Protein AF-A0A1I8FWG9-F1 (afdb_monomer_lite)

pLDDT: mean 78.55, std 21.52, range [32.19, 98.25]

InterPro domains:
  IPR000047 Helix-turn-helix motif [PR00031] (34-43)
  IPR000047 Helix-turn-helix motif [PR00031] (43-59)
  IPR001356 Homeodomain [PF00046] (6-62)
  IPR001356 Homeodomain [PF00046] (114-170)
  IPR001356 Homeodomain [PS50071] (3-63)
  IPR001356 Homeodomain [PS50071] (111-171)
  IPR001356 Homeodomain [SM00389] (5-67)
  IPR001356 Homeodomain [SM00389] (113-175)
  IPR001356 Homeodomain [cd00086] (6-64)
  IPR001356 Homeodomain [cd00086] (114-172)
  IPR009057 Homedomain-like superfamily [SSF46689] (4-65)
  IPR009057 Homedomain-like superfamily [SSF46689] (99-173)
  IPR017970 Homeobox, conserved site [PS00027] (38-61)
  IPR017970 Homeobox, conserved site [PS00027] (146-169)
  IPR020479 Homeodomain, metazoa [PR00024] (27-38)
  IPR020479 Homeodomain, metazoa [PR00024] (42-52)
  IPR020479 Homeodomain, metazoa [PR00024] (52-61)

Foldseek 3Di:
DDPPPDPPDDDADPVLVVVLVVVCVVPLDDDDVVLVVSCVVRVHDSVVSVVCSVVVVVVVVVVVVVVVVVVVVVVVVVPPPDPDDDPDDDDDPPPDDPPDDDDPPDPDPPDPPPPPDDDADPVLVVVLVVVCVVPLDDDDVVLVVSCVVRVHDSVVSVVVSVVVVVVVVVVVVVVVVVVVVVVVVVVVVVPD

Secondary structure (DSSP, 8-state):
---------PPPPHHHHHHHHHHHHH-SS--HHHHHHHHHHTT--HHHHHHHHHHHHHHHHHHHHHHHHHHHHHHHHT-SS-----------------SS---------SS------PPPPHHHHHHHHHHHHH-SS--HHHHHHHHHHTT--HHHHHHHHHHHHHHHHHHHHHHHHHHHHHHHHHHSTT--

Sequence (192 aa):
DLGASKRVRTAYTNAQLVELEKEFHFNRYLCRPRRIELASSLNLTERQIKIWFQNRRMKFKKDQKVRDTELQARRMAMGSDLIKEAQLPDQGAQHLLDYGVGSTLCNHDLGASKRVRTAYTNAQLVELEKEFHFNRYLCRPRRIELASSLNLTERQIKIWFQNRRMKFKKDQKVRDTELQARRMAMGSDLIK

Structure (mmCIF, N/CA/C/O backbone):
data_AF-A0A1I8FWG9-F1
#
_entry.id   AF-A0A1I8FWG9-F1
#
loop_
_atom_site.group_PDB
_atom_site.id
_atom_site.type_symbol
_atom_site.label_atom_id
_atom_site.label_alt_id
_atom_site.label_comp_id
_atom_site.label_asym_id
_atom_site.label_entity_id
_atom_site.label_seq_id
_atom_site.pdbx_PDB_ins_code
_atom_site.Cartn_x
_atom_site.Cartn_y
_atom_site.Cartn_z
_atom_site.occupancy
_atom_site.B_iso_or_equiv
_atom_site.auth_seq_id
_atom_site.auth_comp_id
_atom_site.auth_asym_id
_atom_site.auth_atom_id
_atom_site.pdbx_PDB_model_num
ATOM 1 N N . ASP A 1 1 ? -13.706 -22.586 7.557 1.00 48.50 1 ASP A N 1
ATOM 2 C CA . ASP A 1 1 ? -12.346 -22.340 7.051 1.00 48.50 1 ASP A CA 1
ATOM 3 C C . ASP A 1 1 ? -12.437 -21.971 5.572 1.00 48.50 1 ASP A C 1
ATOM 5 O O . ASP A 1 1 ? -12.902 -22.779 4.785 1.00 48.50 1 ASP A O 1
ATOM 9 N N . LEU A 1 2 ? -12.127 -20.723 5.206 1.00 49.03 2 LEU A N 1
ATOM 10 C CA . LEU A 1 2 ? -12.025 -20.280 3.809 1.00 49.03 2 LEU A CA 1
ATOM 11 C C . LEU A 1 2 ? -10.629 -19.686 3.644 1.00 49.03 2 LEU A C 1
ATOM 13 O O . LEU A 1 2 ? -10.395 -18.496 3.888 1.00 49.03 2 LEU A O 1
ATOM 17 N N . GLY A 1 3 ? -9.689 -20.568 3.306 1.00 41.19 3 GLY A N 1
ATOM 18 C CA . GLY A 1 3 ? -8.298 -20.247 3.043 1.00 41.19 3 GLY A CA 1
ATOM 19 C C . GLY A 1 3 ? -8.193 -19.081 2.068 1.00 41.19 3 GLY A C 1
ATOM 20 O O . GLY A 1 3 ? -8.638 -19.149 0.924 1.00 41.19 3 GLY A O 1
ATOM 21 N N . ALA A 1 4 ? -7.602 -17.978 2.526 1.00 55.78 4 ALA A N 1
ATOM 22 C CA . ALA A 1 4 ? -7.292 -16.847 1.669 1.00 55.78 4 ALA A CA 1
ATOM 23 C C . ALA A 1 4 ? -6.264 -17.302 0.626 1.00 55.78 4 ALA A C 1
ATOM 25 O O . ALA A 1 4 ? -5.060 -17.280 0.892 1.00 55.78 4 ALA A O 1
ATOM 26 N N . SER A 1 5 ? -6.748 -17.719 -0.545 1.00 51.34 5 SER A N 1
ATOM 27 C CA . SER A 1 5 ? -5.913 -18.111 -1.674 1.00 51.34 5 SER A CA 1
ATOM 28 C C . SER A 1 5 ? -4.942 -16.966 -1.971 1.00 51.34 5 SER A C 1
ATOM 30 O O . SER A 1 5 ? -5.337 -15.851 -2.341 1.00 51.34 5 SER A O 1
ATOM 32 N N . LYS A 1 6 ? -3.653 -17.189 -1.678 1.00 54.31 6 LYS A N 1
ATOM 33 C CA . LYS A 1 6 ? -2.593 -16.229 -1.991 1.00 54.31 6 LYS A CA 1
ATOM 34 C C . LYS A 1 6 ? -2.652 -16.058 -3.500 1.00 54.31 6 LYS A C 1
ATOM 36 O O . LYS A 1 6 ? -2.412 -17.020 -4.218 1.00 54.31 6 LYS A O 1
ATOM 41 N N . ARG A 1 7 ? -2.991 -14.854 -3.975 1.00 62.62 7 ARG A N 1
ATOM 42 C CA . ARG A 1 7 ? -3.004 -14.563 -5.415 1.00 62.62 7 ARG A CA 1
ATOM 43 C C . ARG A 1 7 ? -1.689 -15.051 -6.011 1.00 62.62 7 ARG A C 1
ATOM 45 O O . ARG A 1 7 ? -0.631 -14.555 -5.609 1.00 62.62 7 ARG A O 1
ATOM 52 N N . VAL A 1 8 ? -1.781 -16.024 -6.912 1.00 68.38 8 VAL A N 1
ATOM 53 C CA . VAL A 1 8 ? -0.635 -16.557 -7.644 1.00 68.38 8 VAL A CA 1
ATOM 54 C C . VAL A 1 8 ? 0.042 -15.372 -8.318 1.00 68.38 8 VAL A C 1
ATOM 56 O O . VAL A 1 8 ? -0.607 -14.560 -8.983 1.00 68.38 8 VAL A O 1
ATOM 59 N N . ARG A 1 9 ? 1.336 -15.197 -8.050 1.00 72.94 9 ARG A N 1
ATOM 60 C CA . ARG A 1 9 ? 2.107 -14.151 -8.713 1.00 72.94 9 ARG A CA 1
ATOM 61 C C . ARG A 1 9 ? 2.379 -14.622 -10.129 1.00 72.94 9 ARG A C 1
ATOM 63 O O . ARG A 1 9 ? 3.121 -15.576 -10.316 1.00 72.94 9 ARG A O 1
ATOM 70 N N . THR A 1 10 ? 1.812 -13.933 -11.103 1.00 80.12 10 THR A N 1
ATOM 71 C CA . THR A 1 10 ? 2.226 -14.079 -12.496 1.00 80.12 10 THR A CA 1
ATOM 72 C C . THR A 1 10 ? 3.610 -13.453 -12.650 1.00 80.12 10 THR A C 1
ATOM 74 O O . THR A 1 10 ? 3.797 -12.286 -12.289 1.00 80.12 10 THR A O 1
ATOM 77 N N . ALA A 1 11 ? 4.581 -14.229 -13.126 1.00 88.75 11 ALA A N 1
ATOM 78 C CA . ALA A 1 11 ? 5.888 -13.709 -13.509 1.00 88.75 11 ALA A CA 1
ATOM 79 C C . ALA A 1 11 ? 5.778 -13.029 -14.880 1.00 88.75 11 ALA A C 1
ATOM 81 O O . ALA A 1 11 ? 5.086 -13.535 -15.761 1.00 88.75 11 ALA A O 1
ATOM 82 N N . TYR A 1 12 ? 6.438 -11.884 -15.046 1.00 94.88 12 TYR A N 1
ATOM 83 C CA . TYR A 1 12 ? 6.590 -11.268 -16.362 1.00 94.88 12 TYR A CA 1
ATOM 84 C C . TYR A 1 12 ? 7.692 -11.992 -17.135 1.00 94.88 12 TYR A C 1
ATOM 86 O O . TYR A 1 12 ? 8.679 -12.423 -16.535 1.00 94.88 12 TYR A O 1
ATOM 94 N N . THR A 1 13 ? 7.534 -12.115 -18.449 1.00 96.62 13 THR A N 1
ATOM 95 C CA . THR A 1 13 ? 8.587 -12.652 -19.317 1.00 96.62 13 THR A CA 1
ATOM 96 C C . THR A 1 13 ? 9.767 -11.681 -19.393 1.00 96.62 13 THR A C 1
ATOM 98 O O . THR A 1 13 ? 9.627 -10.487 -19.117 1.00 96.62 13 THR A O 1
ATOM 101 N N . ASN A 1 14 ? 10.939 -12.167 -19.812 1.00 96.31 14 ASN A N 1
ATOM 102 C CA . ASN A 1 14 ? 12.102 -11.299 -20.022 1.00 96.31 14 ASN A CA 1
ATOM 103 C C . ASN A 1 14 ? 11.812 -10.197 -21.055 1.00 96.31 14 ASN A C 1
ATOM 105 O O . ASN A 1 14 ? 12.144 -9.043 -20.809 1.00 96.31 14 ASN A O 1
ATOM 109 N N . ALA A 1 15 ? 11.114 -10.523 -22.149 1.00 96.31 15 ALA A N 1
ATOM 110 C CA . ALA A 1 15 ? 10.711 -9.544 -23.161 1.00 96.31 15 ALA A CA 1
ATOM 111 C C . ALA A 1 15 ? 9.811 -8.441 -22.573 1.00 96.31 15 ALA A C 1
ATOM 113 O O . ALA A 1 15 ? 10.064 -7.257 -22.782 1.00 96.31 15 ALA A O 1
ATOM 114 N N . GLN A 1 16 ? 8.817 -8.815 -21.757 1.00 96.75 16 GLN A N 1
ATOM 115 C CA . GLN A 1 16 ? 7.963 -7.844 -21.066 1.00 96.75 16 GLN A CA 1
ATOM 116 C C . GLN A 1 16 ? 8.773 -6.936 -20.134 1.00 96.75 16 GLN A C 1
ATOM 118 O O . GLN A 1 16 ? 8.528 -5.734 -20.084 1.00 96.75 16 GLN A O 1
ATOM 123 N N . LEU A 1 17 ? 9.737 -7.487 -19.389 1.00 97.12 17 LEU A N 1
ATOM 124 C CA . LEU A 1 17 ? 10.574 -6.704 -18.476 1.00 97.12 17 LEU A CA 1
ATOM 125 C C . LEU A 1 17 ? 11.478 -5.713 -19.213 1.00 97.12 17 LEU A C 1
ATOM 127 O O . LEU A 1 17 ? 11.607 -4.580 -18.755 1.00 97.12 17 LEU A O 1
ATOM 131 N N . VAL A 1 18 ? 12.073 -6.122 -20.335 1.00 97.25 18 VAL A N 1
ATOM 132 C CA . VAL A 1 18 ? 12.931 -5.255 -21.153 1.00 97.25 18 VAL A CA 1
ATOM 133 C C . VAL A 1 18 ? 12.147 -4.047 -21.659 1.00 97.25 18 VAL A C 1
ATOM 135 O O . VAL A 1 18 ? 12.576 -2.915 -21.440 1.00 97.25 18 VAL A O 1
ATOM 138 N N . GLU A 1 19 ? 10.969 -4.260 -22.246 1.00 97.56 19 GLU A N 1
ATOM 139 C CA . GLU A 1 19 ? 10.139 -3.158 -22.749 1.00 97.56 19 GLU A CA 1
ATOM 140 C C . GLU A 1 19 ? 9.630 -2.251 -21.618 1.00 97.56 19 GLU A C 1
ATOM 142 O O . GLU A 1 19 ? 9.648 -1.026 -21.738 1.00 97.56 19 GLU A O 1
ATOM 147 N N . LEU A 1 20 ? 9.249 -2.821 -20.469 1.00 97.19 20 LEU A N 1
ATOM 148 C CA . LEU A 1 20 ? 8.847 -2.037 -19.297 1.00 97.19 20 LEU A CA 1
ATOM 149 C C . LEU A 1 20 ? 9.990 -1.172 -18.746 1.00 97.19 20 LEU A C 1
ATOM 151 O O . LEU A 1 20 ? 9.759 -0.020 -18.372 1.00 97.19 20 LEU A O 1
ATOM 155 N N . GLU A 1 21 ? 11.217 -1.699 -18.681 1.00 97.81 21 GLU A N 1
ATOM 156 C CA . GLU A 1 21 ? 12.388 -0.917 -18.275 1.00 97.81 21 GLU A CA 1
ATOM 157 C C . GLU A 1 21 ? 12.715 0.156 -19.314 1.00 97.81 21 GLU A C 1
ATOM 159 O O . GLU A 1 21 ? 12.942 1.299 -18.925 1.00 97.81 21 GLU A O 1
ATOM 164 N N . LYS A 1 22 ? 12.687 -0.157 -20.614 1.00 96.62 22 LYS A N 1
ATOM 165 C CA . LYS A 1 22 ? 12.913 0.820 -21.691 1.00 96.62 22 LYS A CA 1
ATOM 166 C C . LYS A 1 22 ? 11.966 2.015 -21.567 1.00 96.62 22 LYS A C 1
ATOM 168 O O . LYS A 1 22 ? 12.417 3.159 -21.513 1.00 96.62 22 LYS A O 1
ATOM 173 N N . GLU A 1 23 ? 10.673 1.754 -21.406 1.00 97.31 23 GLU A N 1
ATOM 174 C CA . GLU A 1 23 ? 9.670 2.800 -21.188 1.00 97.31 23 GLU A CA 1
ATOM 175 C C . GLU A 1 23 ? 9.888 3.576 -19.891 1.00 97.31 23 GLU A C 1
ATOM 177 O O . GLU A 1 23 ? 9.691 4.786 -19.853 1.00 97.31 23 GLU A O 1
ATOM 182 N N . PHE A 1 24 ? 10.315 2.910 -18.817 1.00 97.12 24 PHE A N 1
ATOM 183 C CA . PHE A 1 24 ? 10.604 3.579 -17.550 1.00 97.12 24 PHE A CA 1
ATOM 184 C C . PHE A 1 24 ? 11.782 4.553 -17.641 1.00 97.12 24 PHE A C 1
ATOM 186 O O . PHE A 1 24 ? 11.757 5.603 -16.992 1.00 97.12 24 PHE A O 1
ATOM 193 N N . HIS A 1 25 ? 12.806 4.208 -18.424 1.00 95.44 25 HIS A N 1
ATOM 194 C CA . HIS A 1 25 ? 13.936 5.097 -18.689 1.00 95.44 25 HIS A CA 1
ATOM 195 C C . HIS A 1 25 ? 13.508 6.293 -19.539 1.00 95.44 25 HIS A C 1
ATOM 197 O O . HIS A 1 25 ? 13.906 7.412 -19.219 1.00 95.44 25 HIS A O 1
ATOM 203 N N . PHE A 1 26 ? 12.660 6.066 -20.548 1.00 95.88 26 PHE A N 1
ATOM 204 C CA . PHE A 1 26 ? 12.084 7.133 -21.367 1.00 95.88 26 PHE A CA 1
ATOM 205 C C . PHE A 1 26 ? 11.213 8.083 -20.534 1.00 95.88 26 PHE A C 1
ATOM 207 O O . PHE A 1 26 ? 11.419 9.294 -20.540 1.00 95.88 26 PHE A O 1
ATOM 214 N N . ASN A 1 27 ? 10.268 7.543 -19.759 1.00 93.19 27 ASN A N 1
ATOM 215 C CA . ASN A 1 27 ? 9.435 8.317 -18.851 1.00 93.19 27 ASN A CA 1
ATOM 216 C C . ASN A 1 27 ? 9.066 7.520 -17.589 1.00 93.19 27 ASN A C 1
ATOM 218 O O . ASN A 1 27 ? 8.289 6.564 -17.604 1.00 93.19 27 ASN A O 1
ATOM 222 N N . ARG A 1 28 ? 9.544 7.994 -16.433 1.00 94.06 28 ARG A N 1
ATOM 223 C CA . ARG A 1 28 ? 9.305 7.369 -15.118 1.00 94.06 28 ARG A CA 1
ATOM 224 C C . ARG A 1 28 ? 7.825 7.412 -14.687 1.00 94.06 28 ARG A C 1
ATOM 226 O O . ARG A 1 28 ? 7.433 6.700 -13.748 1.00 94.06 28 ARG A O 1
ATOM 233 N N . TYR A 1 29 ? 6.994 8.222 -15.349 1.00 94.75 29 TYR A N 1
ATOM 234 C CA . TYR A 1 29 ? 5.567 8.407 -15.082 1.00 94.75 29 TYR A CA 1
ATOM 235 C C . TYR A 1 29 ? 4.722 8.248 -16.352 1.00 94.75 29 TYR A C 1
ATOM 237 O O . TYR A 1 29 ? 4.708 9.105 -17.223 1.00 94.75 29 TYR A O 1
ATOM 245 N N . LEU A 1 30 ? 3.937 7.174 -16.427 1.00 91.62 30 LEU A N 1
ATOM 246 C CA . LEU A 1 30 ? 3.054 6.940 -17.571 1.00 91.62 30 LEU A CA 1
ATOM 247 C C . LEU A 1 30 ? 1.755 7.749 -17.514 1.00 91.62 30 LEU A C 1
ATOM 249 O O . LEU A 1 30 ? 1.041 7.713 -16.504 1.00 91.62 30 LEU A O 1
ATOM 253 N N . CYS A 1 31 ? 1.392 8.346 -18.650 1.00 90.50 31 CYS A N 1
ATOM 254 C CA . CYS A 1 31 ? 0.055 8.873 -18.914 1.00 90.50 31 CYS A CA 1
ATOM 255 C C . CYS A 1 31 ? -0.941 7.751 -19.286 1.00 90.50 31 CYS A C 1
ATOM 257 O O . CYS A 1 31 ? -0.572 6.592 -19.508 1.00 90.50 31 CYS A O 1
ATOM 259 N N . ARG A 1 32 ? -2.242 8.079 -19.311 1.00 88.56 32 ARG A N 1
ATOM 260 C CA . ARG A 1 32 ? -3.330 7.119 -19.577 1.00 88.56 32 ARG A CA 1
ATOM 261 C C . ARG A 1 32 ? -3.249 6.476 -20.972 1.00 88.56 32 ARG A C 1
ATOM 263 O O . ARG A 1 32 ? -3.344 5.248 -20.988 1.00 88.56 32 ARG A O 1
ATOM 270 N N . PRO A 1 33 ? -3.075 7.222 -22.082 1.00 93.00 33 PRO A N 1
ATOM 271 C CA . PRO A 1 33 ? -3.010 6.634 -23.423 1.00 93.00 33 PRO A CA 1
ATOM 272 C C . PRO A 1 33 ? -1.814 5.697 -23.580 1.00 93.00 33 PRO A C 1
ATOM 274 O O . PRO A 1 33 ? -1.994 4.524 -23.895 1.00 93.00 33 PRO A O 1
ATOM 277 N N . ARG A 1 34 ? -0.614 6.145 -23.182 1.00 94.38 34 ARG A N 1
ATOM 278 C CA . ARG A 1 34 ? 0.597 5.315 -23.258 1.00 94.38 34 ARG A CA 1
ATOM 279 C C . ARG A 1 34 ? 0.483 4.025 -22.447 1.00 94.38 34 ARG A C 1
ATOM 281 O O . ARG A 1 34 ? 0.976 2.976 -22.847 1.00 94.38 34 ARG A O 1
ATOM 288 N N . ARG A 1 35 ? -0.215 4.069 -21.308 1.00 96.69 35 ARG A N 1
ATOM 289 C CA . ARG A 1 35 ? -0.495 2.865 -20.516 1.00 96.69 35 ARG A CA 1
ATOM 290 C C . ARG A 1 35 ? -1.392 1.861 -21.251 1.00 96.69 35 ARG A C 1
ATOM 292 O O . ARG A 1 35 ? -1.217 0.670 -21.016 1.00 96.69 35 ARG A O 1
ATOM 299 N N . ILE A 1 36 ? -2.341 2.315 -22.078 1.00 95.38 36 ILE A N 1
ATOM 300 C CA . ILE A 1 36 ? -3.168 1.429 -22.923 1.00 95.38 36 ILE A CA 1
ATOM 301 C C . ILE A 1 36 ? -2.280 0.745 -23.945 1.00 95.38 36 ILE A C 1
ATOM 303 O O . ILE A 1 36 ? -2.302 -0.473 -24.040 1.00 95.38 36 ILE A O 1
ATOM 307 N N . GLU A 1 37 ? -1.476 1.525 -24.663 1.00 96.94 37 GLU A N 1
ATOM 308 C CA . GLU A 1 37 ? -0.601 1.014 -25.718 1.00 96.94 37 GLU A CA 1
ATOM 309 C C . GLU A 1 37 ? 0.333 -0.076 -25.187 1.00 96.94 37 GLU A C 1
ATOM 311 O O . GLU A 1 37 ? 0.385 -1.166 -25.750 1.00 96.94 37 GLU A O 1
ATOM 316 N N . LEU A 1 38 ? 0.989 0.174 -24.047 1.00 96.31 38 LEU A N 1
ATOM 317 C CA . LEU A 1 38 ? 1.872 -0.804 -23.406 1.00 96.31 38 LEU A CA 1
ATOM 318 C C . LEU A 1 38 ? 1.135 -2.026 -22.860 1.00 96.31 38 LEU A C 1
ATOM 320 O O . LEU A 1 38 ? 1.681 -3.125 -22.846 1.00 96.31 38 LEU A O 1
ATOM 324 N N . ALA A 1 39 ? -0.092 -1.849 -22.373 1.00 97.00 39 ALA A N 1
ATOM 325 C CA . ALA A 1 39 ? -0.916 -2.967 -21.930 1.00 97.00 39 ALA A CA 1
ATOM 326 C C . ALA A 1 39 ? -1.230 -3.901 -23.110 1.00 97.00 39 ALA A C 1
ATOM 328 O O . ALA A 1 39 ? -1.021 -5.111 -23.011 1.00 97.00 39 ALA A O 1
ATOM 329 N N . SER A 1 40 ? -1.653 -3.326 -24.237 1.00 97.00 40 SER A N 1
ATOM 330 C CA . SER A 1 40 ? -1.955 -4.065 -25.460 1.00 97.00 40 SER A CA 1
ATOM 331 C C . SER A 1 40 ? -0.715 -4.744 -26.044 1.00 97.00 40 SER A C 1
ATOM 333 O O . SER A 1 40 ? -0.766 -5.941 -26.316 1.00 97.00 40 SER A O 1
ATOM 335 N N . SER A 1 41 ? 0.405 -4.025 -26.187 1.00 97.06 41 SER A N 1
ATOM 336 C CA . SER A 1 41 ? 1.619 -4.562 -26.819 1.00 97.06 41 SER A CA 1
ATOM 337 C C . SER A 1 41 ? 2.306 -5.655 -26.000 1.00 97.06 41 SER A C 1
ATOM 339 O O . SER A 1 41 ? 2.919 -6.552 -26.569 1.00 97.06 41 SER A O 1
ATOM 341 N N . LEU A 1 42 ? 2.199 -5.602 -24.668 1.00 96.44 42 LEU A N 1
ATOM 342 C CA . LEU A 1 42 ? 2.829 -6.573 -23.770 1.00 96.44 42 LEU A CA 1
ATOM 343 C C . LEU A 1 42 ? 1.882 -7.692 -23.326 1.00 96.44 42 LEU A C 1
ATOM 345 O O . LEU A 1 42 ? 2.286 -8.533 -22.518 1.00 96.44 42 LEU A O 1
ATOM 349 N N . ASN A 1 43 ? 0.631 -7.693 -23.801 1.00 96.69 43 ASN A N 1
ATOM 350 C CA . ASN A 1 43 ? -0.438 -8.587 -23.346 1.00 96.69 43 ASN A CA 1
ATOM 351 C C . ASN A 1 43 ? -0.593 -8.583 -21.814 1.00 96.69 43 ASN A C 1
ATOM 353 O O . ASN A 1 43 ? -0.735 -9.621 -21.164 1.00 96.69 43 ASN A O 1
ATOM 357 N N . LEU A 1 44 ? -0.555 -7.391 -21.220 1.00 95.12 44 LEU A N 1
ATOM 358 C CA . LEU A 1 44 ? -0.740 -7.166 -19.791 1.00 95.12 44 LEU A CA 1
ATOM 359 C C . LEU A 1 44 ? -1.966 -6.293 -19.557 1.00 95.12 44 LEU A C 1
ATOM 361 O O . LEU A 1 44 ? -2.334 -5.456 -20.368 1.00 95.12 44 LEU A O 1
ATOM 365 N N . THR A 1 45 ? -2.586 -6.415 -18.390 1.00 95.50 45 THR A N 1
ATOM 366 C CA . THR A 1 45 ? -3.623 -5.460 -17.994 1.00 95.50 45 THR A CA 1
ATOM 367 C C . THR A 1 45 ? -2.997 -4.103 -17.679 1.00 95.50 45 THR A C 1
ATOM 369 O O . THR A 1 45 ? -1.931 -4.016 -17.064 1.00 95.50 45 THR A O 1
ATOM 372 N N . GLU A 1 46 ? -3.711 -3.012 -17.951 1.00 95.00 46 GLU A N 1
ATOM 373 C CA . GLU A 1 46 ? -3.275 -1.677 -17.521 1.00 95.00 46 GLU A CA 1
ATOM 374 C C . GLU A 1 46 ? -2.960 -1.592 -16.026 1.00 95.00 46 GLU A C 1
ATOM 376 O O . GLU A 1 46 ? -2.109 -0.819 -15.580 1.00 95.00 46 GLU A O 1
ATOM 381 N N . ARG A 1 47 ? -3.680 -2.381 -15.223 1.00 92.31 47 ARG A N 1
ATOM 382 C CA . ARG A 1 47 ? -3.463 -2.476 -13.785 1.00 92.31 47 ARG A CA 1
ATOM 383 C C . ARG A 1 47 ? -2.089 -3.068 -13.478 1.00 92.31 47 ARG A C 1
ATOM 385 O O . ARG A 1 47 ? -1.435 -2.572 -12.562 1.00 92.31 47 ARG A O 1
ATOM 392 N N . GLN A 1 48 ? -1.654 -4.093 -14.211 1.00 94.75 48 GLN A N 1
ATOM 393 C CA . GLN A 1 48 ? -0.306 -4.656 -14.097 1.00 94.75 48 GLN A CA 1
ATOM 394 C C . GLN A 1 48 ? 0.752 -3.621 -14.481 1.00 94.75 48 GLN A C 1
ATOM 396 O O . GLN A 1 48 ? 1.650 -3.390 -13.673 1.00 94.75 48 GLN A O 1
ATOM 401 N N . ILE A 1 49 ? 0.583 -2.915 -15.607 1.00 96.38 49 ILE A N 1
ATOM 402 C CA . ILE A 1 49 ? 1.491 -1.832 -16.031 1.00 96.38 49 ILE A CA 1
ATOM 403 C C . ILE A 1 49 ? 1.580 -0.743 -14.951 1.00 96.38 49 ILE A C 1
ATOM 405 O O . ILE A 1 49 ? 2.663 -0.386 -14.489 1.00 96.38 49 ILE A O 1
ATOM 409 N N . LYS A 1 50 ? 0.432 -0.264 -14.453 1.00 95.06 50 LYS A N 1
ATOM 410 C CA . LYS A 1 50 ? 0.357 0.754 -13.392 1.00 95.06 50 LYS A CA 1
ATOM 411 C C . LYS A 1 50 ? 1.076 0.314 -12.116 1.00 95.06 50 LYS A C 1
ATOM 413 O O . LYS A 1 50 ? 1.814 1.101 -11.524 1.00 95.06 50 LYS A O 1
ATOM 418 N N . ILE A 1 51 ? 0.841 -0.923 -11.676 1.00 92.38 51 ILE A N 1
ATOM 419 C CA . ILE A 1 51 ? 1.471 -1.483 -10.474 1.00 92.38 51 ILE A CA 1
ATOM 420 C C . ILE A 1 51 ? 2.973 -1.655 -10.690 1.00 92.38 51 ILE A C 1
ATOM 422 O O . ILE A 1 51 ? 3.744 -1.333 -9.788 1.00 92.38 51 ILE A O 1
ATOM 426 N N . TRP A 1 52 ? 3.396 -2.126 -11.865 1.00 96.50 52 TRP A N 1
ATOM 427 C CA . TRP A 1 52 ? 4.807 -2.283 -12.190 1.00 96.50 52 TRP A CA 1
ATOM 428 C C . TRP A 1 52 ? 5.525 -0.934 -12.131 1.00 96.50 52 TRP A C 1
ATOM 430 O O . TRP A 1 52 ? 6.469 -0.806 -11.359 1.00 96.50 52 TRP A O 1
ATOM 440 N N . PHE A 1 53 ? 5.011 0.108 -12.796 1.00 97.31 53 PHE A N 1
ATOM 441 C CA . PHE A 1 53 ? 5.604 1.453 -12.763 1.00 97.31 53 PHE A CA 1
ATOM 442 C C . PHE A 1 53 ? 5.626 2.051 -11.352 1.00 97.31 53 PHE A C 1
ATOM 444 O O . PHE A 1 53 ? 6.609 2.672 -10.943 1.00 97.31 53 PHE A O 1
ATOM 451 N N . GLN A 1 54 ? 4.568 1.837 -10.563 1.00 92.31 54 GLN A N 1
ATOM 452 C CA . GLN A 1 54 ? 4.541 2.263 -9.164 1.00 92.31 54 GLN A CA 1
ATOM 453 C C . GLN A 1 54 ? 5.630 1.562 -8.341 1.00 92.31 54 GLN A C 1
ATOM 455 O O . GLN A 1 54 ? 6.385 2.222 -7.627 1.00 92.31 54 GLN A O 1
ATOM 460 N N . ASN A 1 55 ? 5.744 0.239 -8.458 1.00 94.12 55 ASN A N 1
ATOM 461 C CA . ASN A 1 55 ? 6.765 -0.541 -7.764 1.00 94.12 55 ASN A CA 1
ATOM 462 C C . ASN A 1 55 ? 8.174 -0.177 -8.245 1.00 94.12 55 ASN A C 1
ATOM 464 O O . ASN A 1 55 ? 9.093 -0.074 -7.431 1.00 94.12 55 ASN A O 1
ATOM 468 N N . ARG A 1 56 ? 8.338 0.082 -9.545 1.00 96.38 56 ARG A N 1
ATOM 469 C CA . ARG A 1 56 ? 9.612 0.441 -10.156 1.00 96.38 56 ARG A CA 1
ATOM 470 C C . ARG A 1 56 ? 10.125 1.782 -9.655 1.00 96.38 56 ARG A C 1
ATOM 472 O O . ARG A 1 56 ? 11.281 1.839 -9.242 1.00 96.38 56 ARG A O 1
ATOM 479 N N . ARG A 1 57 ? 9.271 2.814 -9.567 1.00 96.12 57 ARG A N 1
ATOM 480 C CA . ARG A 1 57 ? 9.618 4.104 -8.932 1.00 96.12 57 ARG A CA 1
ATOM 481 C C . ARG A 1 57 ? 10.037 3.935 -7.474 1.00 96.12 57 ARG A C 1
ATOM 483 O O . ARG A 1 57 ? 11.007 4.545 -7.031 1.00 96.12 57 ARG A O 1
ATOM 490 N N . MET A 1 58 ? 9.334 3.084 -6.724 1.00 88.25 58 MET A N 1
ATOM 491 C CA . MET A 1 58 ? 9.691 2.800 -5.331 1.00 88.25 58 MET A CA 1
ATOM 492 C C . MET A 1 58 ? 11.060 2.125 -5.216 1.00 88.25 58 MET A C 1
ATOM 494 O O . MET A 1 58 ? 11.839 2.503 -4.340 1.00 88.25 58 MET A O 1
ATOM 498 N N . LYS A 1 59 ? 11.358 1.161 -6.098 1.00 90.94 59 LYS A N 1
ATOM 499 C CA . LYS A 1 59 ? 12.668 0.503 -6.175 1.00 90.94 59 LYS A CA 1
ATOM 500 C C . LYS A 1 59 ? 13.754 1.502 -6.579 1.00 90.94 59 LYS A C 1
ATOM 502 O O . LYS A 1 59 ? 14.716 1.643 -5.846 1.00 90.94 59 LYS A O 1
ATOM 507 N N . PHE A 1 60 ? 13.541 2.280 -7.641 1.00 92.19 60 PHE A N 1
ATOM 508 C CA . PHE A 1 60 ? 14.473 3.312 -8.107 1.00 92.19 60 PHE A CA 1
ATOM 509 C C . PHE A 1 60 ? 14.852 4.288 -6.988 1.00 92.19 60 PHE A C 1
ATOM 511 O O . PHE A 1 60 ? 16.030 4.507 -6.735 1.00 92.19 60 PHE A O 1
ATOM 518 N N . LYS A 1 61 ? 13.864 4.798 -6.240 1.00 89.12 61 LYS A N 1
ATOM 519 C CA . LYS A 1 61 ? 14.122 5.667 -5.084 1.00 89.12 61 LYS A CA 1
ATOM 520 C C . LYS A 1 61 ? 14.915 4.965 -3.976 1.00 89.12 61 LYS A C 1
ATOM 522 O O . LYS A 1 61 ? 15.742 5.590 -3.321 1.00 89.12 61 LYS A O 1
ATOM 527 N N . LYS A 1 62 ? 14.643 3.680 -3.725 1.00 84.31 62 LYS A N 1
ATOM 528 C CA . LYS A 1 62 ? 15.381 2.896 -2.727 1.00 84.31 62 LYS A CA 1
ATOM 529 C C . LYS A 1 62 ? 16.834 2.683 -3.164 1.00 84.31 62 LYS A C 1
ATOM 531 O O . LYS A 1 62 ? 17.721 2.879 -2.346 1.00 84.31 62 LYS A O 1
ATOM 536 N N . ASP A 1 63 ? 17.050 2.325 -4.425 1.00 85.25 63 ASP A N 1
ATOM 537 C CA . ASP A 1 63 ? 18.371 2.062 -5.002 1.00 85.25 63 ASP A CA 1
A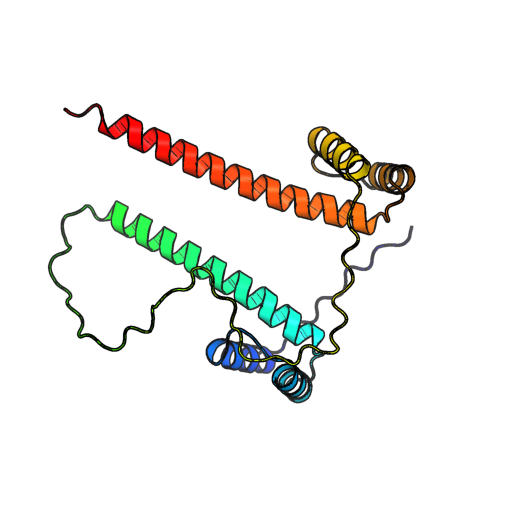TOM 538 C C . ASP A 1 63 ? 19.227 3.339 -5.050 1.00 85.25 63 ASP A C 1
ATOM 540 O O . ASP A 1 63 ? 20.430 3.270 -4.830 1.00 85.25 63 ASP A O 1
ATOM 544 N N . GLN A 1 64 ? 18.617 4.509 -5.293 1.00 79.94 64 GLN A N 1
ATOM 545 C CA . GLN A 1 64 ? 19.291 5.810 -5.156 1.00 79.94 64 GLN A CA 1
ATOM 546 C C . GLN A 1 64 ? 19.743 6.045 -3.712 1.00 79.94 64 GLN A C 1
ATOM 548 O O . GLN A 1 64 ? 20.926 6.213 -3.462 1.00 79.94 64 GLN A O 1
ATOM 553 N N . LYS A 1 65 ? 18.832 5.908 -2.736 1.00 78.38 65 LYS A N 1
ATOM 554 C CA . LYS A 1 65 ? 19.172 6.117 -1.321 1.00 78.38 65 LYS A CA 1
ATOM 555 C C . LYS A 1 65 ? 20.287 5.188 -0.824 1.00 78.38 65 LYS A C 1
ATOM 557 O O . LYS A 1 65 ? 21.096 5.599 0.003 1.00 78.38 65 LYS A O 1
ATOM 562 N N . VAL A 1 66 ? 20.302 3.931 -1.274 1.00 79.31 66 VAL A N 1
ATOM 563 C CA . VAL A 1 66 ? 21.374 2.981 -0.935 1.00 79.31 66 VAL A CA 1
ATOM 564 C C . VAL A 1 66 ? 22.701 3.450 -1.526 1.00 79.31 66 VAL A C 1
ATOM 566 O O . VAL A 1 66 ? 23.658 3.563 -0.771 1.00 79.31 66 VAL A O 1
ATOM 569 N N . ARG A 1 67 ? 22.733 3.815 -2.815 1.00 79.88 67 ARG A N 1
ATOM 570 C CA . ARG A 1 67 ? 23.938 4.357 -3.461 1.00 79.88 67 ARG A CA 1
ATOM 571 C C . ARG A 1 67 ? 24.450 5.619 -2.777 1.00 79.88 67 ARG A C 1
ATOM 573 O O . ARG A 1 67 ? 25.641 5.703 -2.518 1.00 79.88 67 ARG A O 1
ATOM 580 N N . ASP A 1 68 ? 23.572 6.550 -2.415 1.00 76.31 68 ASP A N 1
ATOM 581 C CA . ASP A 1 68 ? 23.963 7.773 -1.703 1.00 76.31 68 ASP A CA 1
ATOM 582 C C . ASP A 1 68 ? 24.592 7.447 -0.342 1.00 76.31 68 ASP A C 1
ATOM 584 O O . ASP A 1 68 ? 25.618 8.011 0.029 1.00 76.31 68 ASP A O 1
ATOM 588 N N . THR A 1 69 ? 24.013 6.482 0.382 1.00 76.56 69 THR A N 1
ATOM 589 C CA . THR A 1 69 ? 24.542 6.026 1.678 1.00 76.56 69 THR A CA 1
ATOM 590 C C . THR A 1 69 ? 25.897 5.330 1.511 1.00 76.56 69 THR A C 1
ATOM 592 O O . THR A 1 69 ? 26.807 5.565 2.298 1.00 76.56 69 THR A O 1
ATOM 595 N N . GLU A 1 70 ? 26.056 4.492 0.484 1.00 76.56 70 GLU A N 1
ATOM 596 C CA . GLU A 1 70 ? 27.315 3.805 0.172 1.00 76.56 70 GLU A CA 1
ATOM 597 C C . GLU A 1 70 ? 28.410 4.781 -0.269 1.00 76.56 70 GLU A C 1
ATOM 599 O O . GLU A 1 70 ? 29.547 4.664 0.180 1.00 76.56 70 GLU A O 1
ATOM 604 N N . LEU A 1 71 ? 28.079 5.769 -1.106 1.00 73.50 71 LEU A N 1
ATOM 605 C CA . LEU A 1 71 ? 28.995 6.834 -1.513 1.00 73.50 71 LEU A CA 1
ATOM 606 C C . LEU A 1 71 ? 29.423 7.679 -0.312 1.00 73.50 71 LEU A C 1
ATOM 608 O O . LEU A 1 71 ? 30.604 7.992 -0.171 1.00 73.50 71 LEU A O 1
ATOM 612 N N . GLN A 1 72 ? 28.489 8.003 0.584 1.00 74.50 72 GLN A N 1
ATOM 613 C CA . GLN A 1 72 ? 28.786 8.733 1.812 1.00 74.50 72 GLN A CA 1
ATOM 614 C C . GLN A 1 72 ? 29.671 7.914 2.764 1.00 74.50 72 GLN A C 1
ATOM 616 O O . GLN A 1 72 ? 30.649 8.448 3.282 1.00 74.50 72 GLN A O 1
ATOM 621 N N . ALA A 1 73 ? 29.399 6.618 2.939 1.00 74.81 73 ALA A N 1
ATOM 622 C CA . ALA A 1 73 ? 30.236 5.721 3.735 1.00 74.81 73 ALA A CA 1
ATOM 623 C C . ALA A 1 73 ? 31.645 5.563 3.136 1.00 74.81 73 ALA A C 1
ATOM 625 O O . ALA A 1 73 ? 32.629 5.622 3.867 1.00 74.81 73 ALA A O 1
ATOM 626 N N . ARG A 1 74 ? 31.761 5.437 1.806 1.00 73.12 74 ARG A N 1
ATOM 627 C CA . ARG A 1 74 ? 33.053 5.415 1.097 1.00 73.12 74 ARG A CA 1
ATOM 628 C C . ARG A 1 74 ? 33.827 6.719 1.282 1.00 73.12 74 ARG A C 1
ATOM 630 O O . ARG A 1 74 ? 35.020 6.672 1.556 1.00 73.12 74 ARG A O 1
ATOM 637 N N . ARG A 1 75 ? 33.155 7.872 1.186 1.00 71.19 75 ARG A N 1
ATOM 638 C CA . ARG A 1 75 ? 33.758 9.190 1.450 1.00 71.19 75 ARG A CA 1
ATOM 639 C C . ARG A 1 75 ? 34.254 9.306 2.895 1.00 71.19 75 ARG A C 1
ATOM 641 O O . ARG A 1 75 ? 35.318 9.864 3.115 1.00 71.19 75 ARG A O 1
ATOM 648 N N . MET A 1 76 ? 33.515 8.763 3.862 1.00 69.38 76 MET A N 1
ATOM 649 C CA . MET A 1 76 ? 33.934 8.732 5.270 1.00 69.38 76 MET A CA 1
ATOM 650 C C . MET A 1 76 ? 35.096 7.758 5.526 1.00 69.38 76 MET A C 1
ATOM 652 O O . MET A 1 76 ? 35.930 8.034 6.378 1.00 69.38 76 MET A O 1
ATOM 656 N N . 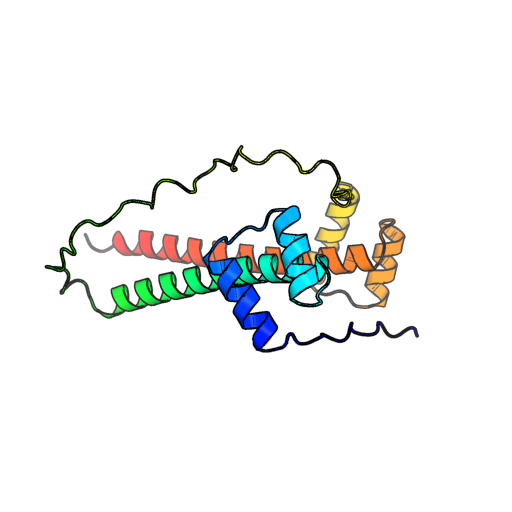ALA A 1 77 ? 35.174 6.645 4.790 1.00 70.44 77 ALA A N 1
ATOM 657 C CA . ALA A 1 77 ? 36.226 5.638 4.946 1.00 70.44 77 ALA A CA 1
ATOM 658 C C . ALA A 1 77 ? 37.578 6.041 4.324 1.00 70.44 77 ALA A C 1
ATOM 660 O O . ALA A 1 77 ? 38.606 5.520 4.740 1.00 70.44 77 ALA A O 1
ATOM 661 N N . MET A 1 78 ? 37.584 6.943 3.337 1.00 65.88 78 MET A N 1
ATOM 662 C CA . MET A 1 78 ? 38.795 7.340 2.599 1.00 65.88 78 MET A CA 1
ATOM 663 C C . MET A 1 78 ? 39.564 8.520 3.223 1.00 65.88 78 MET A C 1
ATOM 665 O O . MET A 1 78 ? 40.632 8.850 2.719 1.00 65.88 78 MET A O 1
ATOM 669 N N . GLY A 1 79 ? 39.071 9.147 4.303 1.00 52.59 79 GLY A N 1
ATOM 670 C CA . GLY A 1 79 ? 39.703 10.342 4.889 1.00 52.59 79 GLY A CA 1
ATOM 671 C C . GLY A 1 79 ? 39.686 11.558 3.942 1.00 52.59 79 GLY A C 1
ATOM 672 O O . GLY A 1 79 ? 39.463 11.438 2.741 1.00 52.59 79 GLY A O 1
ATOM 673 N N . SER A 1 80 ? 39.861 12.770 4.465 1.00 55.56 80 SER A N 1
ATOM 674 C CA . SER A 1 80 ? 39.705 14.026 3.710 1.00 55.56 80 SER A CA 1
ATOM 675 C C . SER A 1 80 ? 40.867 14.392 2.774 1.00 55.56 80 SER A C 1
ATOM 677 O O . SER A 1 80 ? 40.971 15.558 2.411 1.00 55.56 80 SER A O 1
ATOM 679 N N . ASP A 1 81 ? 41.724 13.455 2.360 1.00 50.19 81 ASP A N 1
ATOM 680 C CA . ASP A 1 81 ? 43.042 13.812 1.798 1.00 50.19 81 ASP A CA 1
ATOM 681 C C . ASP A 1 81 ? 43.238 13.537 0.301 1.00 50.19 81 ASP A C 1
ATOM 683 O O . ASP A 1 81 ? 44.359 13.594 -0.191 1.00 50.19 81 ASP A O 1
ATOM 687 N N . LEU A 1 82 ? 42.168 13.343 -0.476 1.00 50.56 82 LEU A N 1
ATOM 688 C CA . LEU A 1 82 ? 42.236 13.429 -1.945 1.00 50.56 82 LEU A CA 1
ATOM 689 C C . LEU A 1 82 ? 40.916 13.929 -2.549 1.00 50.56 82 LEU A C 1
ATOM 691 O O . LEU A 1 82 ? 40.154 13.178 -3.154 1.00 50.56 82 LEU A O 1
ATOM 695 N N . ILE A 1 83 ? 40.638 15.228 -2.415 1.00 52.78 83 ILE A N 1
ATOM 696 C CA . ILE A 1 83 ? 39.766 15.937 -3.366 1.00 52.78 83 ILE A CA 1
ATOM 697 C C . ILE A 1 83 ? 40.485 17.215 -3.811 1.00 52.78 83 ILE A C 1
ATOM 699 O O . ILE A 1 83 ? 40.137 18.327 -3.425 1.00 52.78 83 ILE A O 1
ATOM 703 N N . LYS A 1 84 ? 41.508 17.041 -4.649 1.00 51.06 84 LYS A N 1
ATOM 704 C CA . LYS A 1 84 ? 41.892 18.040 -5.646 1.00 51.06 84 LYS A CA 1
ATOM 705 C C . LYS A 1 84 ? 41.838 17.358 -7.010 1.00 51.06 84 LYS A C 1
ATOM 707 O O . LYS A 1 84 ? 42.469 16.332 -7.211 1.00 51.06 84 LYS A O 1
ATOM 712 N N . GLU A 1 85 ? 41.041 17.967 -7.881 1.00 42.12 85 GLU A N 1
ATOM 713 C CA . GLU A 1 85 ? 40.915 17.734 -9.322 1.00 42.12 85 GLU A CA 1
ATOM 714 C C . GLU A 1 85 ? 40.206 16.466 -9.821 1.00 42.12 85 GLU A C 1
ATOM 716 O O . GLU A 1 85 ? 40.784 15.407 -10.031 1.00 42.12 85 GLU A O 1
ATOM 721 N N . ALA A 1 86 ? 38.933 16.659 -10.168 1.00 40.25 86 ALA A N 1
ATOM 722 C CA . ALA A 1 86 ? 38.406 16.232 -11.461 1.00 40.25 86 ALA A CA 1
ATOM 723 C C . ALA A 1 86 ? 37.299 17.219 -11.860 1.00 40.25 86 ALA A C 1
ATOM 725 O O . ALA A 1 86 ? 36.112 16.990 -11.623 1.00 40.25 86 ALA A O 1
ATOM 726 N N . GLN A 1 87 ? 37.707 18.363 -12.413 1.00 40.09 87 GLN A N 1
ATOM 727 C CA . GLN A 1 87 ? 36.811 19.248 -13.148 1.00 40.09 87 GLN A CA 1
ATOM 728 C C . GLN A 1 87 ? 36.426 18.514 -14.441 1.00 40.09 87 GLN A C 1
ATOM 730 O O . GLN A 1 87 ? 37.169 18.522 -15.419 1.00 40.09 87 GLN A O 1
ATOM 735 N N . LEU A 1 88 ? 35.292 17.816 -14.425 1.00 35.50 88 LEU A N 1
ATOM 736 C CA . LEU A 1 88 ? 34.653 17.344 -15.651 1.00 35.50 88 LEU A CA 1
ATOM 737 C C . LEU A 1 88 ? 33.976 18.538 -16.344 1.00 35.50 88 LEU A C 1
ATOM 739 O O . LEU A 1 88 ? 33.413 19.392 -15.653 1.00 35.50 88 LEU A O 1
ATOM 743 N N . PRO A 1 89 ? 34.030 18.622 -17.684 1.00 39.34 89 PRO A N 1
ATOM 744 C CA . PRO A 1 89 ? 33.446 19.729 -18.418 1.00 39.34 89 PRO A CA 1
ATOM 745 C C . PRO A 1 89 ? 31.922 19.731 -18.279 1.00 39.34 89 PRO A C 1
ATOM 747 O O . PRO A 1 89 ? 31.256 18.700 -18.373 1.00 39.34 89 PRO A O 1
ATOM 750 N N . ASP A 1 90 ? 31.417 20.939 -18.056 1.00 46.94 90 ASP A N 1
ATOM 751 C CA . ASP A 1 90 ? 30.022 21.346 -18.068 1.00 46.94 90 ASP A CA 1
ATOM 752 C C . ASP A 1 90 ? 29.295 20.812 -19.314 1.00 46.94 90 ASP A C 1
ATOM 754 O O . ASP A 1 90 ? 29.493 21.281 -20.434 1.00 46.94 90 ASP A O 1
ATOM 758 N N . GLN A 1 91 ? 28.453 19.799 -19.112 1.00 38.62 91 GLN A N 1
ATOM 759 C CA . GLN A 1 91 ? 27.380 19.449 -20.033 1.00 38.62 91 GLN A CA 1
ATOM 760 C C . GLN A 1 91 ? 26.088 19.285 -19.237 1.00 38.62 91 GLN A C 1
ATOM 762 O O . GLN A 1 91 ? 25.782 18.223 -18.698 1.00 38.62 91 GLN A O 1
ATOM 767 N N . GLY A 1 92 ? 25.308 20.363 -19.211 1.00 32.19 92 GLY A N 1
ATOM 768 C CA . GLY A 1 92 ? 23.858 20.288 -19.092 1.00 32.19 92 GLY A CA 1
ATOM 769 C C . GLY A 1 92 ? 23.338 20.120 -17.672 1.00 32.19 92 GLY A C 1
ATOM 770 O O . GLY A 1 92 ? 22.869 19.052 -17.277 1.00 32.19 92 GLY A O 1
ATOM 771 N N . ALA A 1 93 ? 23.292 21.232 -16.943 1.00 41.31 93 ALA A N 1
ATOM 772 C CA . ALA A 1 93 ? 22.390 21.420 -15.819 1.00 41.31 93 ALA A CA 1
ATOM 773 C C . ALA A 1 93 ? 20.922 21.152 -16.231 1.00 41.31 93 ALA A C 1
ATOM 775 O O . ALA A 1 93 ? 20.195 22.048 -16.646 1.00 41.31 93 ALA A O 1
ATOM 776 N N . GLN A 1 94 ? 20.462 19.907 -16.080 1.00 38.09 94 GLN A N 1
ATOM 777 C CA . GLN A 1 94 ? 19.035 19.556 -15.986 1.00 38.09 94 GLN A CA 1
ATOM 778 C C . GLN A 1 94 ? 18.640 19.130 -14.563 1.00 38.09 94 GLN A C 1
ATOM 780 O O . GLN A 1 94 ? 17.597 18.519 -14.342 1.00 38.09 94 GLN A O 1
ATOM 785 N N . HIS A 1 95 ? 19.459 19.477 -13.569 1.00 38.75 95 HIS A N 1
ATOM 786 C CA . HIS A 1 95 ? 19.124 19.323 -12.158 1.00 38.75 95 HIS A CA 1
ATOM 787 C C . HIS A 1 95 ? 18.655 20.666 -11.581 1.00 38.75 95 HIS A C 1
ATOM 789 O O . HIS A 1 95 ? 19.344 21.287 -10.774 1.00 38.75 95 HIS A O 1
ATOM 795 N N . LEU A 1 96 ? 17.476 21.123 -12.013 1.00 35.81 96 LEU A N 1
ATOM 796 C CA . LEU A 1 96 ? 16.790 22.269 -11.420 1.00 35.81 96 LEU A CA 1
ATOM 797 C C . LEU A 1 96 ? 15.461 21.797 -10.798 1.00 35.81 96 LEU A C 1
ATOM 799 O O . LEU A 1 96 ? 14.486 21.553 -11.497 1.00 35.81 96 LEU A O 1
ATOM 803 N N . LEU A 1 97 ? 15.479 21.680 -9.465 1.00 35.94 97 LEU A N 1
ATOM 804 C CA . LEU A 1 97 ? 14.344 21.720 -8.528 1.00 35.94 97 LEU A CA 1
ATOM 805 C C . LEU A 1 97 ? 13.239 20.642 -8.666 1.00 35.94 97 LEU A C 1
ATOM 807 O O . LEU A 1 97 ? 12.194 20.881 -9.258 1.00 35.94 97 LEU A O 1
ATOM 811 N N . ASP A 1 98 ? 13.377 19.518 -7.946 1.00 34.62 98 ASP A N 1
ATOM 812 C CA . ASP A 1 98 ? 12.221 18.722 -7.469 1.00 34.62 98 ASP A CA 1
ATOM 813 C C . ASP A 1 98 ? 11.978 18.991 -5.972 1.00 34.62 98 ASP A C 1
ATOM 815 O O . ASP A 1 98 ? 11.963 18.098 -5.125 1.00 34.62 98 ASP A O 1
ATOM 819 N N . TYR A 1 99 ? 11.833 20.274 -5.637 1.00 34.69 99 TYR A N 1
ATOM 820 C CA . TYR A 1 99 ? 11.084 20.705 -4.464 1.00 34.69 99 TYR A CA 1
ATOM 821 C C . TYR A 1 99 ? 9.807 21.368 -4.976 1.00 34.69 99 TYR A C 1
ATOM 823 O O . TYR A 1 99 ? 9.806 22.528 -5.365 1.00 34.69 99 TYR A O 1
ATOM 831 N N . GLY A 1 100 ? 8.714 20.608 -4.975 1.00 41.66 100 GLY A N 1
ATOM 832 C CA . GLY A 1 100 ? 7.375 21.175 -4.858 1.00 41.66 100 GLY A CA 1
ATOM 833 C C . GLY A 1 100 ? 6.861 22.011 -6.029 1.00 41.66 100 GLY A C 1
ATOM 834 O O . GLY A 1 100 ? 6.372 23.104 -5.792 1.00 41.66 100 GLY A O 1
ATOM 835 N N . VAL A 1 101 ? 6.829 21.472 -7.251 1.00 36.84 101 VAL A N 1
ATOM 836 C CA . VAL A 1 101 ? 5.812 21.871 -8.241 1.00 36.84 101 VAL A CA 1
ATOM 837 C C . VAL A 1 101 ? 5.324 20.613 -8.950 1.00 36.84 101 VAL A C 1
ATOM 839 O O . VAL A 1 101 ? 6.002 20.026 -9.789 1.00 36.84 101 VAL A O 1
ATOM 842 N N . GLY A 1 102 ? 4.133 20.154 -8.565 1.00 36.62 102 GLY A N 1
ATOM 843 C CA . GLY A 1 102 ? 3.420 19.134 -9.317 1.00 36.62 102 GLY A CA 1
ATOM 844 C C . GLY A 1 102 ? 3.194 19.637 -10.738 1.00 36.62 102 GLY A C 1
ATOM 845 O O . GLY A 1 102 ? 2.563 20.668 -10.926 1.00 36.62 102 GLY A O 1
ATOM 846 N N . SER A 1 103 ? 3.733 18.902 -11.708 1.00 39.75 103 SER A N 1
ATOM 847 C CA . SER A 1 103 ? 3.547 19.102 -13.144 1.00 39.75 103 SER A CA 1
ATOM 848 C C . SER A 1 103 ? 2.095 19.466 -13.489 1.00 39.75 103 SER A C 1
ATOM 850 O O . SER A 1 103 ? 1.191 18.633 -13.420 1.00 39.75 103 SER A O 1
ATOM 852 N N . THR A 1 104 ? 1.893 20.725 -13.872 1.00 43.59 104 THR A N 1
ATOM 853 C CA . THR A 1 104 ? 0.624 21.312 -14.318 1.00 43.59 104 THR A CA 1
ATOM 854 C C . THR A 1 104 ? 0.408 21.165 -15.826 1.00 43.59 104 THR A C 1
ATOM 856 O O . THR A 1 104 ? -0.250 22.003 -16.425 1.00 43.59 104 THR A O 1
ATOM 859 N N . LEU A 1 105 ? 0.942 20.125 -16.479 1.00 43.94 105 LEU A N 1
ATOM 860 C CA . LEU A 1 105 ? 0.758 19.922 -17.923 1.00 43.94 105 LEU A CA 1
ATOM 861 C C . LEU A 1 105 ? 0.560 18.441 -18.270 1.00 43.94 105 LEU A C 1
ATOM 863 O O . LEU A 1 105 ? 1.427 17.776 -18.823 1.00 43.94 105 LEU A O 1
ATOM 867 N N . CYS A 1 106 ? -0.610 17.921 -17.903 1.00 38.16 106 CYS A N 1
ATOM 868 C CA . CYS A 1 106 ? -1.450 17.067 -18.756 1.00 38.16 106 CYS A CA 1
ATOM 869 C C . CYS A 1 106 ? -2.776 16.799 -18.028 1.00 38.16 106 CYS A C 1
ATOM 871 O O . CYS A 1 106 ? -3.017 15.740 -17.447 1.00 38.16 106 CYS A O 1
ATOM 873 N N . ASN A 1 107 ? -3.653 17.805 -18.049 1.00 46.28 107 ASN A N 1
ATOM 874 C CA . ASN A 1 107 ? -5.055 17.642 -17.693 1.00 46.28 107 ASN A CA 1
ATOM 875 C C . ASN A 1 107 ? -5.739 16.774 -18.753 1.00 46.28 107 ASN A C 1
ATOM 877 O O . ASN A 1 107 ? -6.146 17.284 -19.783 1.00 46.28 107 ASN A O 1
ATOM 881 N N . HIS A 1 108 ? -5.863 15.477 -18.477 1.00 41.91 108 HIS A N 1
ATOM 882 C CA . HIS A 1 108 ? -7.044 14.664 -18.788 1.00 41.91 108 HIS A CA 1
ATOM 883 C C . HIS A 1 108 ? -7.000 13.391 -17.933 1.00 41.91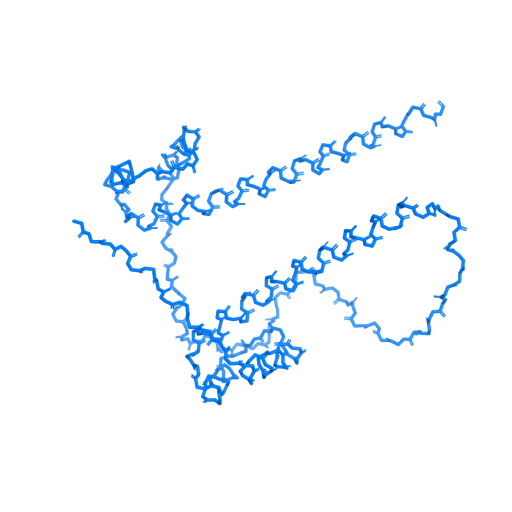 108 HIS A C 1
ATOM 885 O O . HIS A 1 108 ? -6.736 12.285 -18.398 1.00 41.91 108 HIS A O 1
ATOM 891 N N . ASP A 1 109 ? -7.271 13.569 -16.639 1.00 46.97 109 ASP A N 1
ATOM 892 C CA . ASP A 1 109 ? -7.683 12.490 -15.735 1.00 46.97 109 ASP A CA 1
ATOM 893 C C . ASP A 1 109 ? -9.170 12.693 -15.379 1.00 46.97 109 ASP A C 1
ATOM 895 O O . ASP A 1 109 ? -9.565 12.746 -14.217 1.00 46.97 109 ASP A O 1
ATOM 899 N N . LEU A 1 110 ? -10.007 12.868 -16.408 1.00 49.25 110 LEU A N 1
ATOM 900 C CA . LEU A 1 110 ? -11.460 12.736 -16.305 1.00 49.25 110 LEU A CA 1
ATOM 901 C C . LEU A 1 110 ? -11.799 11.270 -16.595 1.00 49.25 110 LEU A C 1
ATOM 903 O O . LEU A 1 110 ? -12.030 10.896 -17.739 1.00 49.25 110 LEU A O 1
ATOM 907 N N . GLY A 1 111 ? -11.761 10.410 -15.573 1.00 45.59 111 GLY A N 1
ATOM 908 C CA . GLY A 1 111 ? -12.384 9.083 -15.682 1.00 45.59 111 GLY A CA 1
ATOM 909 C C . GLY A 1 111 ? -11.670 7.908 -15.022 1.00 45.59 111 GLY A C 1
ATOM 910 O O . GLY A 1 111 ? -12.250 6.828 -14.939 1.00 45.59 111 GLY A O 1
ATOM 911 N N . ALA A 1 112 ? -10.459 8.057 -14.478 1.00 50.00 112 ALA A N 1
ATOM 912 C CA . ALA A 1 112 ? -9.992 7.059 -13.522 1.00 50.00 112 ALA A CA 1
ATOM 913 C C . ALA A 1 112 ? -10.705 7.336 -12.197 1.00 50.00 112 ALA A C 1
ATOM 915 O O . ALA A 1 112 ? -10.248 8.195 -11.446 1.00 50.00 112 ALA A O 1
ATOM 916 N N . SER A 1 113 ? -11.808 6.634 -11.896 1.00 43.91 113 SER A N 1
ATOM 917 C CA . SER A 1 113 ? -12.414 6.647 -10.557 1.00 43.91 113 SER A CA 1
ATOM 918 C C . SER A 1 113 ? -11.319 6.373 -9.527 1.00 43.91 113 SER A C 1
ATOM 920 O O . SER A 1 113 ? -10.943 5.225 -9.265 1.00 43.91 113 SER A O 1
ATOM 922 N N . LYS A 1 114 ? -10.748 7.441 -8.957 1.00 54.25 114 LYS A N 1
ATOM 923 C CA . LYS A 1 114 ? -9.866 7.356 -7.802 1.00 54.25 114 LYS A CA 1
ATOM 924 C C . LYS A 1 114 ? -10.726 6.673 -6.761 1.00 54.25 114 LYS A C 1
ATOM 926 O O . LYS A 1 114 ? -11.761 7.208 -6.380 1.00 54.25 114 LYS A O 1
ATOM 931 N N . ARG A 1 115 ? -10.349 5.450 -6.377 1.00 60.72 115 ARG A N 1
ATOM 932 C CA . ARG A 1 115 ? -11.073 4.701 -5.351 1.00 60.72 115 ARG A CA 1
ATOM 933 C C . ARG A 1 115 ? -11.270 5.647 -4.174 1.00 60.72 115 ARG A C 1
ATOM 935 O O . ARG A 1 115 ? -10.269 6.071 -3.593 1.00 60.72 115 ARG A O 1
ATOM 942 N N . VAL A 1 116 ? -12.524 5.991 -3.884 1.00 71.19 116 VAL A N 1
ATOM 943 C CA . VAL A 1 116 ? -12.852 6.917 -2.804 1.00 71.19 116 VAL A CA 1
ATOM 944 C C . VAL A 1 116 ? -12.210 6.360 -1.547 1.00 71.19 116 VAL A C 1
ATOM 946 O O . VAL A 1 116 ? -12.415 5.201 -1.171 1.00 71.19 116 VAL A O 1
ATOM 949 N N . ARG A 1 117 ? -11.311 7.151 -0.967 1.00 73.69 117 ARG A N 1
ATOM 950 C CA . ARG A 1 117 ? -10.619 6.755 0.244 1.00 73.69 117 ARG A CA 1
ATOM 951 C C . ARG A 1 117 ? -11.612 6.917 1.377 1.00 73.69 117 ARG A C 1
ATOM 953 O O . ARG A 1 117 ? -11.942 8.035 1.742 1.00 73.69 117 ARG A O 1
ATOM 960 N N . THR A 1 118 ? -12.066 5.804 1.936 1.00 80.81 118 THR A N 1
ATOM 961 C CA . THR A 1 118 ? -12.818 5.832 3.188 1.00 80.81 118 THR A CA 1
ATOM 962 C C . THR A 1 118 ? -11.914 6.415 4.273 1.00 80.81 118 THR A C 1
ATOM 964 O O . THR A 1 118 ? -10.822 5.887 4.516 1.00 80.81 118 THR A O 1
ATOM 967 N N . ALA A 1 119 ? -12.333 7.529 4.869 1.00 89.62 119 ALA A N 1
ATOM 968 C CA . ALA A 1 119 ? -11.690 8.093 6.046 1.00 89.62 119 ALA A CA 1
ATOM 969 C C . ALA A 1 119 ? -12.147 7.312 7.283 1.00 89.62 119 ALA A C 1
ATOM 971 O O . ALA A 1 119 ? -13.315 6.943 7.384 1.00 89.62 119 ALA A O 1
ATOM 972 N N . TYR A 1 120 ? -11.219 7.041 8.198 1.00 95.25 120 TYR A N 1
ATOM 973 C CA . TYR A 1 120 ? -11.569 6.508 9.512 1.00 95.25 120 TYR A CA 1
ATOM 974 C C . TYR A 1 120 ? -11.956 7.666 10.427 1.00 95.25 120 TYR A C 1
ATOM 976 O O . TYR A 1 120 ? -11.356 8.739 10.338 1.00 95.25 120 TYR A O 1
ATOM 984 N N . THR A 1 121 ? -12.935 7.453 11.299 1.00 97.12 121 THR A N 1
ATOM 985 C CA . THR A 1 121 ? -13.288 8.433 12.330 1.00 97.12 121 THR A CA 1
ATOM 986 C C . THR A 1 121 ? -12.162 8.545 13.361 1.00 97.12 121 THR A C 1
ATOM 988 O O . THR A 1 121 ? -11.351 7.628 13.517 1.00 97.12 121 THR A O 1
ATOM 991 N N . ASN A 1 122 ? -12.120 9.650 14.111 1.00 96.62 122 ASN A N 1
ATOM 992 C CA . ASN A 1 122 ? -11.142 9.809 15.192 1.00 96.62 122 ASN A CA 1
ATOM 993 C C . ASN A 1 122 ? -11.257 8.685 16.233 1.00 96.62 122 ASN A C 1
ATOM 995 O O . ASN A 1 122 ? -10.240 8.131 16.640 1.00 96.62 122 ASN A O 1
ATOM 999 N N . ALA A 1 123 ? -12.481 8.279 16.589 1.00 96.62 123 ALA A N 1
ATOM 1000 C CA . ALA A 1 123 ? -12.717 7.166 17.508 1.00 96.62 123 ALA A CA 1
ATOM 1001 C C . ALA A 1 123 ? -12.122 5.844 16.984 1.00 96.62 123 ALA A C 1
ATOM 1003 O O . ALA A 1 123 ? -11.406 5.159 17.710 1.00 96.62 123 ALA A O 1
ATOM 1004 N N . GLN A 1 124 ?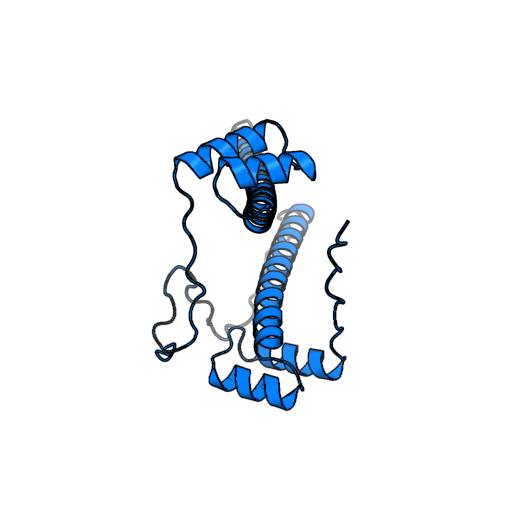 -12.330 5.525 15.699 1.00 97.38 124 GLN A N 1
ATOM 1005 C CA . GLN A 1 124 ? -11.732 4.337 15.079 1.00 97.38 124 GLN A CA 1
ATOM 1006 C C . GLN A 1 124 ? -10.201 4.380 15.121 1.00 97.38 124 GLN A C 1
ATOM 1008 O O . GLN A 1 124 ? -9.564 3.368 15.402 1.00 97.38 124 GLN A O 1
ATOM 1013 N N . LEU A 1 125 ? -9.595 5.538 14.843 1.00 97.62 125 LEU A N 1
ATOM 1014 C CA . LEU A 1 125 ? -8.139 5.696 14.881 1.00 97.62 125 LEU A CA 1
ATOM 1015 C C . LEU A 1 125 ? -7.575 5.506 16.290 1.00 97.62 125 LEU A C 1
ATOM 1017 O O . LEU A 1 125 ? -6.553 4.840 16.436 1.00 97.62 125 LEU A O 1
ATOM 1021 N N . VAL A 1 126 ? -8.241 6.055 17.308 1.00 97.81 126 VAL A N 1
ATOM 1022 C CA . VAL A 1 126 ? -7.831 5.912 18.710 1.00 97.81 126 VAL A CA 1
ATOM 1023 C C . VAL A 1 126 ? -7.819 4.443 19.121 1.00 97.81 126 VAL A C 1
ATOM 1025 O O . VAL A 1 126 ? -6.804 3.971 19.628 1.00 97.81 126 VAL A O 1
ATOM 1028 N N . GLU A 1 127 ? -8.890 3.697 18.853 1.00 98.06 127 GLU A N 1
ATOM 1029 C CA . GLU A 1 127 ? -8.961 2.274 19.210 1.00 98.06 127 GLU A CA 1
ATOM 1030 C C . GLU A 1 127 ? -7.944 1.423 18.433 1.00 98.06 127 GLU A C 1
ATOM 1032 O O . GLU A 1 127 ? -7.290 0.548 19.002 1.00 98.06 127 GLU A O 1
ATOM 1037 N N . LEU A 1 128 ? -7.724 1.722 17.148 1.00 98.12 128 LEU A N 1
ATOM 1038 C CA . LEU A 1 128 ? -6.694 1.055 16.347 1.00 98.12 128 LEU A CA 1
ATOM 1039 C C . LEU A 1 128 ? -5.276 1.326 16.869 1.00 98.12 128 LEU A C 1
ATOM 1041 O O . LEU A 1 128 ? -4.446 0.415 16.886 1.00 98.12 128 LEU A O 1
ATOM 1045 N N . GLU A 1 129 ? -4.979 2.558 17.291 1.00 98.25 129 GLU A N 1
ATOM 1046 C CA . GLU A 1 129 ? -3.695 2.889 17.911 1.00 98.25 129 GLU A CA 1
ATOM 1047 C C . GLU A 1 129 ? -3.554 2.211 19.274 1.00 98.25 129 GLU A C 1
ATOM 1049 O O . GLU A 1 129 ? -2.515 1.596 19.506 1.00 98.25 129 GLU A O 1
ATOM 1054 N N . LYS A 1 130 ? -4.567 2.253 20.150 1.00 97.94 130 LYS A N 1
ATOM 1055 C CA . LYS A 1 130 ? -4.540 1.555 21.451 1.00 97.94 130 LYS A CA 1
ATOM 1056 C C . LYS A 1 130 ? -4.191 0.081 21.275 1.00 97.94 130 LYS A C 1
ATOM 1058 O O . LYS A 1 130 ? -3.239 -0.411 21.881 1.00 97.94 130 LYS A O 1
ATOM 1063 N N . GLU A 1 131 ? -4.890 -0.591 20.368 1.00 98.12 131 GLU A N 1
ATOM 1064 C CA . GLU A 1 131 ? -4.628 -1.992 20.070 1.00 98.12 131 GLU A CA 1
ATOM 1065 C C . GLU A 1 131 ? -3.218 -2.208 19.503 1.00 98.12 131 GLU A C 1
ATOM 1067 O O . GLU A 1 131 ? -2.540 -3.162 19.870 1.00 98.12 131 GLU A O 1
ATOM 1072 N N . PHE A 1 132 ? -2.734 -1.324 18.626 1.00 98.12 132 PHE A N 1
ATOM 1073 C CA . PHE A 1 132 ? -1.383 -1.433 18.072 1.00 98.12 132 PHE A CA 1
ATOM 1074 C C . PHE A 1 132 ? -0.283 -1.293 19.130 1.00 98.12 132 PHE A C 1
ATOM 1076 O O . PHE A 1 132 ? 0.765 -1.937 19.014 1.00 98.12 132 PHE A O 1
ATOM 1083 N N . HIS A 1 133 ? -0.506 -0.447 20.139 1.00 97.12 133 HIS A N 1
ATOM 1084 C CA . HIS A 1 133 ? 0.398 -0.312 21.279 1.00 97.12 133 HIS A CA 1
ATOM 1085 C C . HIS A 1 133 ? 0.395 -1.580 22.133 1.00 97.12 133 HIS A C 1
ATOM 1087 O O . HIS A 1 133 ? 1.476 -2.036 22.507 1.00 97.12 133 HIS A O 1
ATOM 1093 N N . PHE A 1 134 ? -0.781 -2.174 22.364 1.00 97.31 134 PHE A N 1
ATOM 1094 C CA . PHE A 1 134 ? -0.918 -3.452 23.063 1.00 97.31 134 PHE A CA 1
ATOM 1095 C C . PHE A 1 134 ? -0.232 -4.596 22.301 1.00 97.31 134 PHE A C 1
ATOM 1097 O O . PHE A 1 134 ? 0.605 -5.309 22.851 1.00 97.31 134 PHE A O 1
ATOM 1104 N N . ASN A 1 135 ? -0.521 -4.744 21.005 1.00 95.38 135 ASN A N 1
ATOM 1105 C CA . ASN A 1 135 ? 0.103 -5.742 20.149 1.00 95.38 135 ASN A CA 1
ATOM 1106 C C . ASN A 1 135 ? 0.266 -5.245 18.703 1.00 95.38 135 ASN A C 1
ATOM 1108 O O . ASN A 1 135 ? -0.690 -5.021 17.965 1.00 95.38 135 ASN A O 1
ATOM 1112 N N . ARG A 1 136 ? 1.517 -5.178 18.230 1.00 96.69 136 ARG A N 1
ATOM 1113 C CA . ARG A 1 136 ? 1.862 -4.719 16.868 1.00 96.69 136 ARG A CA 1
ATOM 1114 C C . ARG A 1 136 ? 1.395 -5.683 15.759 1.00 96.69 136 ARG A C 1
ATOM 1116 O O . ARG A 1 136 ? 1.429 -5.328 14.567 1.00 96.69 136 ARG A O 1
ATOM 1123 N N . TYR A 1 137 ? 0.976 -6.898 16.120 1.00 97.38 137 TYR A N 1
ATOM 1124 C CA . TYR A 1 137 ? 0.525 -7.953 15.216 1.00 97.38 137 TYR A CA 1
ATOM 1125 C C . TYR A 1 137 ? -0.792 -8.570 15.689 1.00 97.38 137 TYR A C 1
ATOM 1127 O O . TYR A 1 137 ? -0.879 -9.136 16.766 1.00 97.38 137 TYR A O 1
ATOM 1135 N N . LEU A 1 138 ? -1.814 -8.539 14.835 1.00 95.44 138 LEU A N 1
ATOM 1136 C CA . LEU A 1 138 ? -3.112 -9.125 15.164 1.00 95.44 138 LEU A CA 1
ATOM 1137 C C . LEU A 1 138 ? -3.214 -10.594 14.762 1.00 95.44 138 LEU A C 1
ATOM 1139 O O . LEU A 1 138 ? -2.948 -10.951 13.607 1.00 95.44 138 LEU A O 1
ATOM 1143 N N . CYS A 1 139 ? -3.721 -11.410 15.686 1.00 96.12 139 CYS A N 1
ATOM 1144 C CA . CYS A 1 139 ? -4.224 -12.748 15.396 1.00 96.12 139 CYS A CA 1
ATOM 1145 C C . CYS A 1 139 ? -5.604 -12.695 14.705 1.00 96.12 139 CYS A C 1
ATOM 1147 O O . CYS A 1 139 ? -6.219 -11.636 14.545 1.00 96.12 139 CYS A O 1
ATOM 1149 N N . ARG A 1 140 ? -6.079 -13.852 14.224 1.00 95.44 140 ARG A N 1
ATOM 1150 C CA . ARG A 1 140 ? -7.359 -13.964 13.503 1.00 95.44 140 ARG A CA 1
ATOM 1151 C C . ARG A 1 140 ? -8.568 -13.587 14.376 1.00 95.44 140 ARG A C 1
ATOM 1153 O O . ARG A 1 140 ? -9.326 -12.756 13.881 1.00 95.44 140 ARG A O 1
ATOM 1160 N N . PRO A 1 141 ? -8.748 -14.128 15.599 1.00 97.06 141 PRO A N 1
ATOM 1161 C CA . PRO A 1 141 ? -9.913 -13.816 16.434 1.00 97.06 141 PRO A CA 1
ATOM 1162 C C . PRO A 1 141 ? -9.981 -12.333 16.790 1.00 97.06 141 PRO A C 1
ATOM 1164 O O . PRO A 1 141 ? -10.961 -11.667 16.469 1.00 97.06 141 PRO A O 1
ATOM 1167 N N . ARG A 1 142 ? -8.868 -11.765 17.271 1.00 97.56 142 ARG A N 1
ATOM 1168 C CA . ARG A 1 142 ? -8.813 -10.347 17.645 1.00 97.56 142 ARG A CA 1
ATOM 1169 C C . ARG A 1 142 ? -9.123 -9.403 16.482 1.00 97.56 142 ARG A C 1
ATOM 1171 O O . ARG A 1 142 ? -9.756 -8.367 16.651 1.00 97.56 142 ARG A O 1
ATOM 1178 N N . ARG A 1 143 ? -8.727 -9.773 15.260 1.00 98.06 143 ARG A N 1
ATOM 1179 C CA . ARG A 1 143 ? -9.091 -9.012 14.057 1.00 98.06 143 ARG A CA 1
ATOM 1180 C C . ARG A 1 143 ? -10.600 -9.021 13.778 1.00 98.06 143 ARG A C 1
ATOM 1182 O O . ARG A 1 143 ? -11.086 -8.025 13.254 1.00 98.06 143 ARG A O 1
ATOM 1189 N N . ILE A 1 144 ? -11.309 -10.114 14.075 1.00 97.94 144 ILE A N 1
ATOM 1190 C CA . ILE A 1 144 ? -12.778 -10.194 13.936 1.00 97.94 144 ILE A CA 1
ATOM 1191 C C . ILE A 1 144 ? -13.444 -9.267 14.947 1.00 97.94 144 ILE A C 1
ATOM 1193 O O . ILE A 1 144 ? -14.333 -8.504 14.576 1.00 97.94 144 ILE A O 1
ATOM 1197 N N . GLU A 1 145 ? -12.986 -9.304 16.197 1.00 98.00 145 GLU A N 1
ATOM 1198 C CA . GLU A 1 145 ? -13.525 -8.471 17.275 1.00 98.00 145 GLU A CA 1
ATOM 1199 C C . GLU A 1 145 ? -13.417 -6.985 16.927 1.00 98.00 145 GLU A C 1
ATOM 1201 O O . GLU A 1 145 ? -14.422 -6.282 16.923 1.00 98.00 145 GLU A O 1
ATOM 1206 N N . LEU A 1 146 ? -12.227 -6.526 16.523 1.00 97.69 146 LEU A N 1
ATOM 1207 C CA . LEU A 1 146 ? -11.998 -5.130 16.132 1.00 97.69 146 LEU A CA 1
ATOM 1208 C C . LEU A 1 146 ? -12.766 -4.725 14.874 1.00 97.69 146 LEU A C 1
ATOM 1210 O O . LEU A 1 146 ? -13.197 -3.585 14.747 1.00 97.69 146 LEU A O 1
ATOM 1214 N N . ALA A 1 147 ? -12.904 -5.636 13.910 1.00 97.88 147 ALA A N 1
ATOM 1215 C CA . ALA A 1 147 ? -13.705 -5.384 12.717 1.00 97.88 147 ALA A CA 1
ATOM 1216 C C . ALA A 1 147 ? -15.170 -5.116 13.098 1.00 97.88 147 ALA A C 1
ATOM 1218 O O . ALA A 1 147 ? -15.769 -4.152 12.622 1.00 97.88 147 ALA A O 1
ATOM 1219 N N . SER A 1 148 ? -15.702 -5.935 14.005 1.00 97.69 148 SER A N 1
ATOM 1220 C CA . SER A 1 148 ? -17.082 -5.839 14.478 1.00 97.69 148 SER A CA 1
ATOM 1221 C C . SER A 1 148 ? -17.301 -4.586 15.325 1.00 97.69 148 SER A C 1
ATOM 1223 O O . SER A 1 148 ? -18.236 -3.842 15.059 1.00 97.69 148 SER A O 1
ATOM 1225 N N . SER A 1 149 ? -16.415 -4.302 16.287 1.00 97.38 149 SER A N 1
ATOM 1226 C CA . SER A 1 149 ? -16.564 -3.160 17.201 1.00 97.38 149 SER A CA 1
ATOM 1227 C C . SER A 1 149 ? -16.346 -1.800 16.538 1.00 97.38 149 SER A C 1
ATOM 1229 O O . SER A 1 149 ? -16.899 -0.802 16.989 1.00 97.38 149 SER A O 1
ATOM 1231 N N . LEU A 1 150 ? -15.538 -1.742 15.474 1.00 97.12 150 LEU A N 1
ATOM 1232 C CA . LEU A 1 150 ? -15.226 -0.498 14.765 1.00 97.12 150 LEU A CA 1
ATOM 1233 C C . LEU A 1 150 ? -16.050 -0.306 13.490 1.00 97.12 150 LEU A C 1
ATOM 1235 O O . LEU A 1 150 ? -15.834 0.680 12.783 1.00 97.12 150 LEU A O 1
ATOM 1239 N N . ASN A 1 151 ? -16.954 -1.235 13.167 1.00 97.12 151 ASN A N 1
ATOM 1240 C CA . ASN A 1 151 ? -17.717 -1.268 11.917 1.00 97.12 151 ASN A CA 1
ATOM 1241 C C . ASN A 1 151 ? -16.801 -1.168 10.680 1.00 97.12 151 ASN A C 1
ATOM 1243 O O . ASN A 1 151 ? -17.056 -0.426 9.729 1.00 97.12 151 ASN A O 1
ATOM 1247 N N . LEU A 1 152 ? -15.697 -1.916 10.701 1.00 96.06 152 LEU A N 1
ATOM 1248 C CA . LEU A 1 152 ? -14.724 -2.003 9.617 1.00 96.06 152 LEU A CA 1
ATOM 1249 C C . LEU A 1 152 ? -14.630 -3.439 9.112 1.00 96.06 152 LEU A C 1
ATOM 1251 O O . LEU A 1 152 ? -14.782 -4.400 9.852 1.00 96.06 152 LEU A O 1
ATOM 1255 N N . THR A 1 153 ? -14.278 -3.623 7.845 1.00 96.88 153 THR A N 1
ATOM 1256 C CA . THR A 1 153 ? -13.952 -4.964 7.347 1.00 96.88 153 THR A CA 1
ATOM 1257 C C . THR A 1 153 ? -12.629 -5.445 7.939 1.00 96.88 153 THR A C 1
ATOM 1259 O O . THR A 1 153 ? -11.667 -4.681 8.064 1.00 96.88 153 THR A O 1
ATOM 1262 N N . GLU A 1 154 ? -12.489 -6.750 8.168 1.00 97.31 154 GLU A N 1
ATOM 1263 C CA . GLU A 1 154 ? -11.200 -7.346 8.547 1.00 97.31 154 GLU A CA 1
ATOM 1264 C C . GLU A 1 154 ? -10.043 -6.949 7.625 1.00 97.31 154 GLU A C 1
ATOM 1266 O O . GLU A 1 154 ? -8.885 -6.833 8.037 1.00 97.31 154 GLU A O 1
ATOM 1271 N N . ARG A 1 155 ? -10.349 -6.762 6.338 1.00 95.31 155 ARG A N 1
ATOM 1272 C CA . ARG A 1 155 ? -9.383 -6.323 5.338 1.00 95.31 155 ARG A CA 1
ATOM 1273 C C . ARG A 1 155 ? -8.880 -4.913 5.638 1.00 95.31 155 ARG A C 1
ATOM 1275 O O . ARG A 1 155 ? -7.680 -4.682 5.502 1.00 95.31 155 ARG A O 1
ATOM 1282 N N . GLN A 1 156 ? -9.758 -3.990 6.029 1.00 96.25 156 GLN A N 1
ATOM 1283 C CA . GLN A 1 156 ? -9.373 -2.642 6.457 1.00 96.25 156 GLN A CA 1
ATOM 1284 C C . GLN A 1 156 ? -8.491 -2.700 7.705 1.00 96.25 156 GLN A C 1
ATOM 1286 O O . GLN A 1 156 ? -7.405 -2.123 7.670 1.00 96.25 156 GLN A O 1
ATOM 1291 N N . ILE A 1 157 ? -8.870 -3.484 8.723 1.00 97.75 157 ILE A N 1
ATOM 1292 C CA . ILE A 1 157 ? -8.058 -3.692 9.937 1.00 97.75 157 ILE A CA 1
ATOM 1293 C C . ILE A 1 157 ? -6.663 -4.226 9.576 1.00 97.75 157 ILE A C 1
ATOM 1295 O O . ILE A 1 157 ? -5.638 -3.667 9.967 1.00 97.75 157 ILE A O 1
ATOM 1299 N N . LYS A 1 158 ? -6.596 -5.268 8.737 1.00 96.56 158 LYS A N 1
ATOM 1300 C CA . LYS A 1 158 ? -5.333 -5.862 8.273 1.00 96.56 158 LYS A CA 1
ATOM 1301 C C . LYS A 1 158 ? -4.445 -4.848 7.547 1.00 96.56 158 LYS A C 1
ATOM 1303 O O . LYS A 1 158 ? -3.238 -4.802 7.794 1.00 96.56 158 LYS A O 1
ATOM 1308 N N . ILE A 1 159 ? -5.024 -4.062 6.638 1.00 95.31 159 ILE A N 1
ATOM 1309 C CA . ILE A 1 159 ? -4.300 -3.033 5.881 1.00 95.31 159 ILE A CA 1
ATOM 1310 C C . ILE A 1 159 ? -3.819 -1.925 6.815 1.00 95.31 159 ILE A C 1
ATOM 1312 O O . ILE A 1 159 ? -2.676 -1.488 6.685 1.00 95.31 159 ILE A O 1
ATOM 1316 N N . TRP A 1 160 ? -4.653 -1.494 7.762 1.00 97.50 160 TRP A N 1
ATOM 1317 C CA . TRP A 1 160 ? -4.287 -0.470 8.732 1.00 97.50 160 TRP A CA 1
ATOM 1318 C C . TRP A 1 160 ? -3.080 -0.920 9.558 1.00 97.50 160 TRP A C 1
ATOM 1320 O O . TRP A 1 160 ? -2.065 -0.231 9.547 1.00 97.50 160 TRP A O 1
ATOM 1330 N N . PHE A 1 161 ? -3.106 -2.127 10.135 1.00 98.19 161 PHE A N 1
ATOM 1331 C CA . PHE A 1 161 ? -1.978 -2.667 10.908 1.00 98.19 161 PHE A CA 1
ATOM 1332 C C . PHE A 1 161 ? -0.706 -2.829 10.069 1.00 98.19 161 PHE A C 1
ATOM 1334 O O . PHE A 1 161 ? 0.402 -2.558 10.537 1.00 98.19 161 PHE A O 1
ATOM 1341 N N . GLN A 1 162 ? -0.837 -3.240 8.804 1.00 95.81 162 GLN A N 1
ATOM 1342 C CA . GLN A 1 162 ? 0.303 -3.314 7.892 1.00 95.81 162 GLN A CA 1
ATOM 1343 C C . GLN A 1 162 ? 0.907 -1.927 7.634 1.00 95.81 162 GLN A C 1
ATOM 1345 O O . GLN A 1 162 ? 2.120 -1.752 7.759 1.00 95.81 162 GLN A O 1
ATOM 1350 N N . ASN A 1 163 ? 0.073 -0.934 7.326 1.00 96.19 163 ASN A N 1
ATOM 1351 C CA . ASN A 1 163 ? 0.509 0.444 7.117 1.00 96.19 163 ASN A CA 1
ATOM 1352 C C . ASN A 1 163 ? 1.116 1.038 8.391 1.00 96.19 163 ASN A C 1
ATOM 1354 O O . ASN A 1 163 ? 2.153 1.704 8.327 1.00 96.19 163 ASN A O 1
ATOM 1358 N N . ARG A 1 164 ? 0.524 0.741 9.549 1.00 97.56 164 ARG A N 1
ATOM 1359 C CA . ARG A 1 164 ? 0.977 1.230 10.845 1.00 97.56 164 ARG A CA 1
ATOM 1360 C C . ARG A 1 164 ? 2.357 0.697 11.207 1.00 97.56 164 ARG A C 1
ATOM 1362 O O . ARG A 1 164 ? 3.222 1.501 11.547 1.00 97.56 164 ARG A O 1
ATOM 1369 N N . ARG A 1 165 ? 2.620 -0.607 11.020 1.00 97.19 165 ARG A N 1
ATOM 1370 C CA . ARG A 1 165 ? 3.971 -1.189 11.175 1.00 97.19 165 ARG A CA 1
ATOM 1371 C C . ARG A 1 165 ? 4.988 -0.548 10.235 1.00 97.19 165 ARG A C 1
ATOM 1373 O O . ARG A 1 165 ? 6.118 -0.274 10.637 1.00 97.19 165 ARG A O 1
ATOM 1380 N N . MET A 1 166 ? 4.599 -0.287 8.986 1.00 90.56 166 MET A N 1
ATOM 1381 C CA . MET A 1 166 ? 5.480 0.381 8.025 1.00 90.56 166 MET A CA 1
ATOM 1382 C C . MET A 1 166 ? 5.829 1.803 8.464 1.00 90.56 166 MET A C 1
ATOM 1384 O O . MET A 1 166 ? 6.988 2.193 8.333 1.00 90.56 166 MET A O 1
ATOM 1388 N N . LYS A 1 167 ? 4.861 2.558 8.998 1.00 92.00 167 LYS A N 1
ATOM 1389 C CA . LYS A 1 167 ? 5.101 3.883 9.578 1.00 92.00 167 LYS A CA 1
ATOM 1390 C C . LYS A 1 167 ? 5.973 3.799 10.832 1.00 92.00 167 LYS A C 1
ATOM 1392 O O . LYS A 1 167 ? 7.000 4.458 10.867 1.00 92.00 167 LYS A O 1
ATOM 1397 N N . PHE A 1 168 ? 5.656 2.915 11.777 1.00 93.06 168 PHE A N 1
ATOM 1398 C CA . PHE A 1 168 ? 6.447 2.712 12.996 1.00 93.06 168 PHE A CA 1
ATOM 1399 C C . PHE A 1 168 ? 7.926 2.443 12.682 1.00 93.06 168 PHE A C 1
ATOM 1401 O O . PHE A 1 168 ? 8.804 3.087 13.242 1.00 93.06 168 PHE A O 1
ATOM 1408 N N . LYS A 1 169 ? 8.213 1.567 11.710 1.00 90.19 169 LYS A N 1
ATOM 1409 C CA . LYS A 1 169 ? 9.588 1.304 11.262 1.00 90.19 169 LYS A CA 1
ATOM 1410 C C . LYS A 1 169 ? 10.275 2.536 10.659 1.00 90.19 169 LYS A C 1
ATOM 1412 O O . LYS A 1 169 ? 11.478 2.694 10.827 1.00 90.19 169 LYS A O 1
ATOM 1417 N N . LYS A 1 170 ? 9.550 3.377 9.915 1.00 84.38 170 LYS A N 1
ATOM 1418 C CA . LYS A 1 170 ? 10.107 4.627 9.370 1.00 84.38 170 LYS A CA 1
ATOM 1419 C C . LYS A 1 170 ? 10.412 5.621 10.489 1.00 84.38 170 LYS A C 1
ATOM 1421 O O . LYS A 1 170 ? 11.503 6.170 10.499 1.00 84.38 170 LYS A O 1
ATOM 1426 N N . ASP A 1 171 ? 9.484 5.786 11.425 1.00 86.81 171 ASP A N 1
ATOM 1427 C CA . ASP A 1 171 ? 9.614 6.717 12.548 1.00 86.81 171 ASP A CA 1
ATOM 1428 C C . ASP A 1 171 ? 10.769 6.318 13.487 1.00 86.81 171 ASP A C 1
ATOM 1430 O O . ASP A 1 171 ? 11.444 7.185 14.028 1.00 86.81 171 ASP A O 1
ATOM 1434 N N . GLN A 1 172 ? 11.030 5.015 13.664 1.00 83.56 172 GLN A N 1
ATOM 1435 C CA . GLN A 1 172 ? 12.216 4.530 14.386 1.00 83.56 172 GLN A CA 1
ATOM 1436 C C . GLN A 1 172 ? 13.511 4.924 13.668 1.00 83.56 172 GLN A C 1
ATOM 1438 O O . GLN A 1 172 ? 14.354 5.576 14.260 1.00 83.56 172 GLN A O 1
ATOM 1443 N N . LYS A 1 173 ? 13.622 4.659 12.358 1.00 79.12 173 L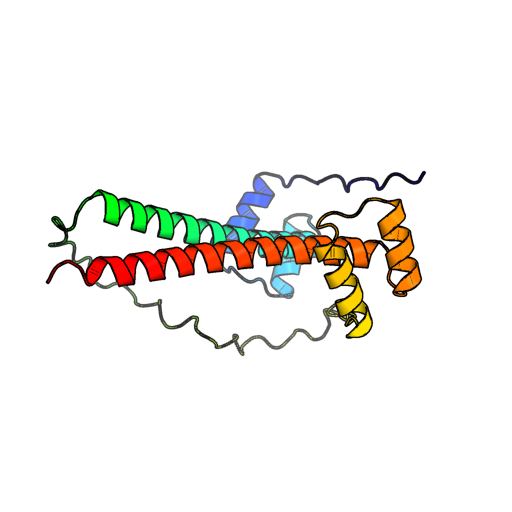YS A N 1
ATOM 1444 C CA . LYS A 1 173 ? 14.819 5.032 11.581 1.00 79.12 173 LYS A CA 1
ATOM 1445 C C . LYS A 1 173 ? 15.123 6.527 11.614 1.00 79.12 173 LYS A C 1
ATOM 1447 O O . LYS A 1 173 ? 16.289 6.904 11.648 1.00 79.12 173 LYS A O 1
ATOM 1452 N N . VAL A 1 174 ? 14.087 7.365 11.541 1.00 80.81 174 VAL A N 1
ATOM 1453 C CA . VAL A 1 174 ? 14.244 8.823 11.631 1.00 80.81 174 VAL A CA 1
ATOM 1454 C C . VAL A 1 174 ? 14.778 9.205 13.007 1.00 80.81 174 VAL A C 1
ATOM 1456 O O . VAL A 1 174 ? 15.767 9.923 13.067 1.00 80.81 174 VAL A O 1
ATOM 1459 N N . ARG A 1 175 ? 14.200 8.664 14.088 1.00 80.06 175 ARG A N 1
ATOM 1460 C CA . ARG A 1 175 ? 14.695 8.897 15.452 1.00 80.06 175 ARG A CA 1
ATOM 1461 C C . ARG A 1 175 ? 16.126 8.416 15.649 1.00 80.06 175 ARG A C 1
ATOM 1463 O O . ARG A 1 175 ? 16.916 9.156 16.212 1.00 80.06 175 ARG A O 1
ATOM 1470 N N . ASP A 1 176 ? 16.478 7.235 15.149 1.00 76.75 176 ASP A N 1
ATOM 1471 C CA . ASP A 1 176 ? 17.846 6.712 15.242 1.00 76.75 176 ASP A CA 1
ATOM 1472 C C . ASP A 1 176 ? 18.838 7.635 14.518 1.00 76.75 176 ASP A C 1
ATOM 1474 O O . ASP A 1 176 ? 19.897 7.956 15.050 1.00 76.75 176 ASP A O 1
ATOM 1478 N N . THR A 1 177 ? 18.459 8.126 13.331 1.00 76.62 177 THR A N 1
ATOM 1479 C CA . THR A 1 177 ? 19.274 9.071 12.549 1.00 76.62 177 THR A CA 1
ATOM 1480 C C . THR A 1 177 ? 19.409 10.415 13.269 1.00 76.62 177 THR A C 1
ATOM 1482 O O . THR A 1 177 ? 20.499 10.976 13.321 1.00 76.62 177 THR A O 1
ATOM 1485 N N . GLU A 1 178 ? 18.325 10.929 13.852 1.00 75.75 178 GLU A N 1
ATOM 1486 C CA . GLU A 1 178 ? 18.329 12.188 14.602 1.00 75.75 178 GLU A CA 1
ATOM 1487 C C . GLU A 1 178 ? 19.156 12.078 15.890 1.00 75.75 178 GLU A C 1
ATOM 1489 O O . GLU A 1 178 ? 19.958 12.959 16.186 1.00 75.75 178 GLU A O 1
ATOM 1494 N N . LEU A 1 179 ? 19.026 10.975 16.632 1.00 73.94 179 LEU A N 1
ATOM 1495 C CA . LEU A 1 179 ? 19.841 10.695 17.815 1.00 73.94 179 LEU A CA 1
ATOM 1496 C C . LEU A 1 179 ? 21.324 10.576 17.455 1.00 73.94 179 LEU A C 1
ATOM 1498 O O . LEU A 1 179 ? 22.173 11.071 18.194 1.00 73.94 179 LEU A O 1
ATOM 1502 N N . GLN A 1 180 ? 21.646 9.958 16.318 1.00 72.12 180 GLN A N 1
ATOM 1503 C CA . GLN A 1 180 ? 23.018 9.864 15.827 1.00 72.12 180 GLN A CA 1
ATOM 1504 C C . GLN A 1 180 ? 23.575 11.233 15.414 1.00 72.12 180 GLN A C 1
ATOM 1506 O O . GLN A 1 180 ? 24.696 11.560 15.795 1.00 72.12 180 GLN A O 1
ATOM 1511 N N . ALA A 1 181 ? 22.784 12.065 14.731 1.00 74.31 181 ALA A N 1
ATOM 1512 C CA . ALA A 1 181 ? 23.163 13.438 14.398 1.00 74.31 181 ALA A CA 1
ATOM 1513 C C . ALA A 1 181 ? 23.387 14.296 15.657 1.00 74.31 181 ALA A C 1
ATOM 1515 O O . ALA A 1 181 ? 24.390 14.999 15.750 1.00 74.31 181 ALA A O 1
ATOM 1516 N N . ARG A 1 182 ? 22.511 14.182 16.666 1.00 75.06 182 ARG A N 1
ATOM 1517 C CA . ARG A 1 182 ? 22.670 14.867 17.962 1.00 75.06 182 ARG A CA 1
ATOM 1518 C C . ARG A 1 182 ? 23.938 14.430 18.699 1.00 75.06 182 ARG A C 1
ATOM 1520 O O . ARG A 1 182 ? 24.630 15.273 19.255 1.00 75.06 182 ARG A O 1
ATOM 1527 N N . ARG A 1 183 ? 24.273 13.134 18.683 1.00 74.69 183 ARG A N 1
ATOM 1528 C CA . ARG A 1 183 ? 25.537 12.630 19.257 1.00 74.69 183 ARG A CA 1
ATOM 1529 C C . ARG A 1 183 ? 26.761 13.197 18.539 1.00 74.69 183 ARG A C 1
ATOM 1531 O O . ARG A 1 183 ? 27.724 13.552 19.2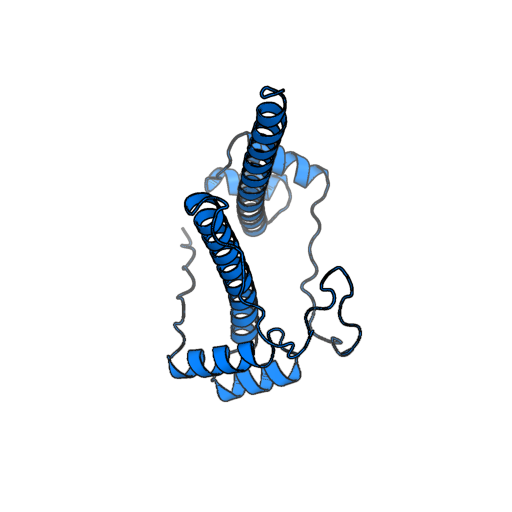04 1.00 74.69 183 ARG A O 1
ATOM 1538 N N . MET A 1 184 ? 26.719 13.300 17.211 1.00 74.38 184 MET A N 1
ATOM 1539 C CA . MET A 1 184 ? 27.810 13.888 16.425 1.00 74.38 184 MET A CA 1
ATOM 1540 C C . MET A 1 184 ? 27.981 15.388 16.699 1.00 74.38 184 MET A C 1
ATOM 1542 O O . MET A 1 184 ? 29.112 15.838 16.826 1.00 74.38 184 MET A O 1
ATOM 1546 N N . ALA A 1 185 ? 26.884 16.136 16.857 1.00 71.81 185 ALA A N 1
ATOM 1547 C CA . ALA A 1 185 ? 26.927 17.565 17.178 1.00 71.81 185 ALA A CA 1
ATOM 1548 C C . ALA A 1 185 ? 27.513 17.853 18.574 1.00 71.81 185 ALA A C 1
ATOM 1550 O O . ALA A 1 185 ? 28.234 18.822 18.745 1.00 71.81 185 ALA A O 1
ATOM 1551 N N . MET A 1 186 ? 27.253 16.988 19.560 1.00 69.19 186 MET A N 1
ATOM 1552 C CA . MET A 1 186 ? 27.817 17.130 20.912 1.00 69.19 186 MET A CA 1
ATOM 1553 C C . MET A 1 186 ? 29.283 16.668 21.003 1.00 69.19 186 MET A C 1
ATOM 1555 O O . MET A 1 186 ? 30.001 17.073 21.910 1.00 69.19 186 MET A O 1
ATOM 1559 N N . GLY A 1 187 ? 29.736 15.798 20.092 1.00 57.03 187 GLY A N 1
ATOM 1560 C CA . GLY A 1 187 ? 31.112 15.287 20.062 1.00 57.03 187 GLY A CA 1
ATOM 1561 C C . GLY A 1 187 ? 32.130 16.242 19.427 1.00 57.03 187 GLY A C 1
ATOM 1562 O O . GLY A 1 187 ? 33.324 16.076 19.656 1.00 57.03 187 GLY A O 1
ATOM 1563 N N . SER A 1 188 ? 31.683 17.238 18.653 1.00 55.44 188 SER A N 1
ATOM 1564 C CA . SER A 1 188 ? 32.553 18.268 18.064 1.00 55.44 188 SER A CA 1
ATOM 1565 C C . SER A 1 188 ? 32.906 19.411 19.020 1.00 55.44 188 SER A C 1
ATOM 1567 O O . SER A 1 188 ? 33.877 20.118 18.771 1.00 55.44 188 SER A O 1
ATOM 1569 N N . ASP A 1 189 ? 32.163 19.571 20.118 1.00 52.72 189 ASP A N 1
ATOM 1570 C CA . ASP A 1 189 ? 32.342 20.669 21.080 1.00 52.72 189 ASP A CA 1
ATOM 1571 C C . ASP A 1 189 ? 33.335 20.339 22.213 1.00 52.72 189 ASP A C 1
ATOM 1573 O O . ASP A 1 189 ? 33.554 21.158 23.099 1.00 52.72 189 ASP A O 1
ATOM 1577 N N . LEU A 1 190 ? 33.967 19.156 22.183 1.00 50.66 190 LEU A N 1
ATOM 1578 C CA . LEU A 1 190 ? 34.967 18.726 23.175 1.00 50.66 190 LEU A CA 1
ATOM 1579 C C . LEU A 1 190 ? 36.420 18.788 22.663 1.00 50.66 190 LEU A C 1
ATOM 1581 O O . LEU A 1 190 ? 37.330 18.317 23.339 1.00 50.66 190 LEU A O 1
ATOM 1585 N N . ILE A 1 191 ? 36.640 19.350 21.468 1.00 51.75 191 ILE A N 1
ATOM 1586 C CA . ILE A 1 191 ? 37.972 19.612 20.902 1.00 51.75 191 ILE A CA 1
ATOM 1587 C C . ILE A 1 191 ? 38.091 21.111 20.598 1.00 51.75 191 ILE A C 1
ATOM 1589 O O . ILE A 1 191 ? 38.157 21.518 19.440 1.00 51.75 191 ILE A O 1
ATOM 1593 N N . LYS A 1 192 ? 38.062 21.942 21.639 1.00 40.81 192 LYS A N 1
ATOM 1594 C CA . LYS A 1 192 ? 38.622 23.299 21.646 1.00 40.81 192 LYS A CA 1
ATOM 1595 C C . LYS A 1 192 ? 39.179 23.598 23.026 1.00 40.81 192 LYS A C 1
ATOM 1597 O O . LYS A 1 192 ? 38.490 23.244 24.006 1.00 40.81 192 LYS A O 1
#

Radius of gyration: 23.73 Å; chains: 1; bounding box: 61×46×50 Å

Organism: NCBI:txid282301